Protein AF-A0A660RIR9-F1 (afdb_monomer_lite)

Secondary structure (DSSP, 8-state):
--HHHHHHHHHHHHHHHHHHHHHHHHHHHHHHHHHHHHHHHHHTT---PPP---HHHHHHTSTTSHHHHHHHTS-TT---HHHHHHHHHHHHHHHHHHHHHHHHHHHHHHHHHHHHHHHHHHHHHHHHHHHHHHHHHHHTT-TT------TT-HHHHHHHHHHHHHHHHHHHHHHHHHHHHHHTT-

Structure (mmCIF, N/CA/C/O backbone):
data_AF-A0A660RIR9-F1
#
_entry.id   AF-A0A660RIR9-F1
#
loop_
_atom_site.group_PDB
_atom_site.id
_atom_site.type_symbol
_atom_site.label_atom_id
_atom_site.label_alt_id
_atom_site.label_comp_id
_atom_site.label_asym_id
_atom_site.label_entity_id
_atom_site.label_seq_id
_atom_site.pdbx_PDB_ins_code
_atom_site.Cartn_x
_atom_site.Cartn_y
_atom_site.Cartn_z
_atom_site.occupancy
_atom_site.B_iso_or_equiv
_atom_site.auth_seq_id
_atom_site.auth_comp_id
_atom_site.auth_asym_id
_atom_site.auth_atom_id
_atom_site.pdbx_PDB_model_num
ATOM 1 N N . MET A 1 1 ? -19.812 -4.566 9.670 1.00 58.53 1 MET A N 1
ATOM 2 C CA . MET A 1 1 ? -18.836 -5.490 9.036 1.00 58.53 1 MET A CA 1
ATOM 3 C C . MET A 1 1 ? -17.752 -5.734 10.055 1.00 58.53 1 MET A C 1
ATOM 5 O O . MET A 1 1 ? -17.106 -4.778 10.459 1.00 58.53 1 MET A O 1
ATOM 9 N N . LYS A 1 2 ? -17.587 -6.987 10.481 1.00 66.56 2 LYS A N 1
ATOM 10 C CA . LYS A 1 2 ? -16.632 -7.369 11.525 1.00 66.56 2 LYS A CA 1
ATOM 11 C C . LYS A 1 2 ? -15.200 -6.932 11.155 1.00 66.56 2 LYS A C 1
ATOM 13 O O . LYS A 1 2 ? -14.752 -7.217 10.042 1.00 66.56 2 LYS A O 1
ATOM 18 N N . TYR A 1 3 ? -14.474 -6.292 12.073 1.00 66.56 3 TYR A N 1
ATOM 19 C CA . TYR A 1 3 ? -13.025 -6.068 12.016 1.00 66.56 3 TYR A CA 1
ATOM 20 C C . TYR A 1 3 ? -12.252 -7.311 11.610 1.00 66.56 3 TYR A C 1
ATOM 22 O O . TYR A 1 3 ? -11.323 -7.207 10.820 1.00 66.56 3 TYR A O 1
ATOM 30 N N . SER A 1 4 ? -12.630 -8.487 12.111 1.00 68.81 4 SER A N 1
ATOM 31 C CA . SER A 1 4 ? -11.959 -9.734 11.718 1.00 68.81 4 SER A CA 1
ATOM 32 C C . SER A 1 4 ? -12.052 -9.994 10.208 1.00 68.81 4 SER A C 1
ATOM 34 O O . SER A 1 4 ? -11.086 -10.445 9.597 1.00 68.81 4 SER A O 1
ATOM 36 N N . VAL A 1 5 ? -13.186 -9.660 9.589 1.00 74.50 5 VAL A N 1
ATOM 37 C CA . VAL A 1 5 ? -13.412 -9.777 8.142 1.00 74.50 5 VAL A CA 1
ATOM 38 C C . VAL A 1 5 ? -12.686 -8.658 7.398 1.00 74.50 5 VAL A C 1
ATOM 40 O O . VAL A 1 5 ? -11.991 -8.931 6.424 1.00 74.50 5 VAL A O 1
ATOM 43 N N . PHE A 1 6 ? -12.769 -7.418 7.890 1.00 73.94 6 PHE A N 1
ATOM 44 C CA . PHE A 1 6 ? -12.050 -6.278 7.317 1.00 73.94 6 PHE A CA 1
ATOM 45 C C . PHE A 1 6 ? -10.530 -6.485 7.326 1.00 73.94 6 PHE A C 1
ATOM 47 O O . PHE A 1 6 ? -9.867 -6.266 6.319 1.00 73.94 6 PHE A O 1
ATOM 54 N N . PHE A 1 7 ? -9.968 -6.945 8.440 1.00 76.12 7 PHE A N 1
ATOM 55 C CA . PHE A 1 7 ? -8.540 -7.202 8.600 1.00 76.12 7 PHE A CA 1
ATOM 56 C C . PHE A 1 7 ? -8.066 -8.328 7.678 1.00 76.12 7 PHE A C 1
ATOM 58 O O . PHE A 1 7 ? -7.076 -8.156 6.971 1.00 76.12 7 PHE A O 1
ATOM 65 N N . LYS A 1 8 ? -8.814 -9.439 7.604 1.00 80.56 8 LYS A N 1
ATOM 66 C CA . LYS A 1 8 ? -8.534 -10.533 6.660 1.00 80.56 8 LYS A CA 1
ATOM 67 C C . LYS A 1 8 ? -8.563 -10.059 5.206 1.00 80.56 8 LYS A C 1
ATOM 69 O O . LYS A 1 8 ? -7.656 -10.397 4.456 1.00 80.56 8 LYS A O 1
ATOM 74 N N . LEU A 1 9 ? -9.558 -9.254 4.825 1.00 82.31 9 LEU A N 1
ATOM 75 C CA . LEU A 1 9 ? -9.652 -8.666 3.485 1.00 82.31 9 LEU A CA 1
ATOM 76 C C . LEU A 1 9 ? -8.469 -7.745 3.176 1.00 82.31 9 LEU A C 1
ATOM 78 O O . LEU A 1 9 ? -7.885 -7.863 2.107 1.00 82.31 9 LEU A O 1
ATOM 82 N N . ASN A 1 10 ? -8.075 -6.867 4.102 1.00 79.31 10 ASN A N 1
ATOM 83 C CA . ASN A 1 10 ? -6.939 -5.967 3.886 1.00 79.31 10 ASN A CA 1
ATOM 84 C C . ASN A 1 10 ? -5.605 -6.720 3.799 1.00 79.31 10 ASN A C 1
ATOM 86 O O . ASN A 1 10 ? -4.785 -6.390 2.949 1.00 79.31 10 ASN A O 1
ATOM 90 N N . ILE A 1 11 ? -5.394 -7.750 4.626 1.00 82.88 11 ILE A N 1
ATOM 91 C CA . ILE A 1 11 ? -4.213 -8.617 4.514 1.00 82.88 11 ILE A CA 1
ATOM 92 C C . ILE A 1 11 ? -4.217 -9.358 3.181 1.00 82.88 11 ILE A C 1
ATOM 94 O O . ILE A 1 11 ? -3.193 -9.393 2.508 1.00 82.88 11 ILE A O 1
ATOM 98 N N . LEU A 1 12 ? -5.354 -9.927 2.776 1.00 86.38 12 LEU A N 1
ATOM 99 C CA . LEU A 1 12 ? -5.467 -10.619 1.496 1.00 86.38 12 LEU A CA 1
ATOM 100 C C . LEU A 1 12 ? -5.160 -9.671 0.330 1.00 86.38 12 LEU A C 1
ATOM 102 O O . LEU A 1 12 ? -4.364 -10.014 -0.536 1.00 86.38 12 LEU A O 1
ATOM 106 N N . MET A 1 13 ? -5.726 -8.463 0.344 1.00 84.31 13 MET A N 1
ATOM 107 C CA . MET A 1 13 ? -5.442 -7.425 -0.649 1.00 84.31 13 MET A CA 1
ATOM 108 C C . MET A 1 13 ? -3.963 -7.035 -0.667 1.00 84.31 13 MET A C 1
ATOM 110 O O . MET A 1 13 ? -3.404 -6.837 -1.741 1.00 84.31 13 MET A O 1
ATOM 114 N N . LEU A 1 14 ? -3.310 -6.969 0.496 1.00 84.19 14 LEU A N 1
ATOM 115 C CA . LEU A 1 14 ? -1.881 -6.686 0.597 1.00 84.19 14 LEU A CA 1
ATOM 116 C C . LEU A 1 14 ? -1.025 -7.819 0.018 1.00 84.19 14 LEU A C 1
ATOM 118 O O . LEU A 1 14 ? -0.060 -7.558 -0.694 1.00 84.19 14 LEU A O 1
ATOM 122 N N . LEU A 1 15 ? -1.380 -9.072 0.305 1.00 86.25 15 LEU A N 1
ATOM 123 C CA . LEU A 1 15 ? -0.694 -10.238 -0.249 1.00 86.25 15 LEU A CA 1
ATOM 124 C C . LEU A 1 15 ? -0.832 -10.267 -1.770 1.00 86.25 15 LEU A C 1
ATOM 126 O O . LEU A 1 15 ? 0.174 -10.372 -2.462 1.00 86.25 15 LEU A O 1
ATOM 130 N N . VAL A 1 16 ? -2.052 -10.082 -2.284 1.00 89.88 16 VAL A N 1
ATOM 131 C CA . VAL A 1 16 ? -2.311 -9.975 -3.726 1.00 89.88 16 VAL A CA 1
ATOM 132 C C . VAL A 1 16 ? -1.502 -8.828 -4.330 1.00 89.88 16 VAL A C 1
ATOM 134 O O . VAL A 1 16 ? -0.849 -9.020 -5.351 1.00 89.88 16 VAL A O 1
ATOM 137 N N . TYR A 1 17 ? -1.477 -7.665 -3.677 1.00 88.62 17 TYR A N 1
ATOM 138 C CA . TYR A 1 17 ? -0.681 -6.523 -4.114 1.00 88.62 17 TYR A CA 1
ATOM 139 C C . TYR A 1 17 ? 0.806 -6.873 -4.230 1.00 88.62 17 TYR A C 1
ATOM 141 O O . TYR A 1 17 ? 1.395 -6.682 -5.291 1.00 88.62 17 TYR A O 1
ATOM 149 N N . PHE A 1 18 ? 1.421 -7.422 -3.179 1.00 86.88 18 PHE A N 1
ATOM 150 C CA . PHE A 1 18 ? 2.841 -7.771 -3.221 1.00 86.88 18 PHE A CA 1
ATOM 151 C C . PHE A 1 18 ? 3.141 -8.887 -4.219 1.00 86.88 18 PHE A C 1
ATOM 153 O O . PHE A 1 18 ? 4.157 -8.807 -4.901 1.00 86.88 18 PHE A O 1
ATOM 160 N N . SER A 1 19 ? 2.265 -9.883 -4.372 1.00 89.12 19 SER A N 1
ATOM 161 C CA . SER A 1 19 ? 2.413 -10.901 -5.417 1.00 89.12 19 SER A CA 1
ATOM 162 C C . SER A 1 19 ? 2.417 -10.281 -6.815 1.00 89.12 19 SER A C 1
ATOM 164 O O . SER A 1 19 ? 3.249 -10.646 -7.641 1.00 89.12 19 SER A O 1
ATOM 166 N N . VAL A 1 20 ? 1.538 -9.307 -7.064 1.00 88.56 20 VAL A N 1
ATOM 167 C CA . VAL A 1 20 ? 1.481 -8.565 -8.329 1.00 88.56 20 VAL A CA 1
ATOM 168 C C . VAL A 1 20 ? 2.739 -7.716 -8.533 1.00 88.56 20 VAL A C 1
ATOM 170 O O . VAL A 1 20 ? 3.331 -7.771 -9.608 1.00 88.56 20 VAL A O 1
ATOM 173 N N . VAL A 1 21 ? 3.203 -6.986 -7.511 1.00 87.44 21 VAL A N 1
ATOM 174 C CA . VAL A 1 21 ? 4.452 -6.205 -7.601 1.00 87.44 21 VAL A CA 1
ATOM 175 C C . VAL A 1 21 ? 5.645 -7.115 -7.891 1.00 87.44 21 VAL A C 1
ATOM 177 O O . VAL A 1 21 ? 6.418 -6.813 -8.793 1.00 87.44 21 VAL A O 1
ATOM 180 N N . ILE A 1 22 ? 5.772 -8.248 -7.194 1.00 88.00 22 ILE A N 1
ATOM 181 C CA . ILE A 1 22 ? 6.852 -9.220 -7.422 1.00 88.00 22 ILE A CA 1
ATOM 182 C C . ILE A 1 22 ? 6.795 -9.764 -8.851 1.00 88.00 22 ILE A C 1
ATOM 184 O O . ILE A 1 22 ? 7.822 -9.801 -9.526 1.00 88.00 22 ILE A O 1
ATOM 188 N N . ALA A 1 23 ? 5.609 -10.146 -9.335 1.00 87.69 23 ALA A N 1
ATOM 189 C CA . ALA A 1 23 ? 5.440 -10.624 -10.704 1.00 87.69 23 ALA A CA 1
ATOM 190 C C . ALA A 1 23 ? 5.868 -9.564 -11.734 1.00 87.69 23 ALA A C 1
ATOM 192 O O . ALA A 1 23 ? 6.568 -9.892 -12.691 1.00 87.69 23 ALA A O 1
ATOM 193 N N . PHE A 1 24 ? 5.524 -8.290 -11.513 1.00 84.75 24 PHE A N 1
ATOM 194 C CA . PHE A 1 24 ? 5.968 -7.192 -12.375 1.00 84.75 24 PHE A CA 1
ATOM 195 C C . PHE A 1 24 ? 7.475 -6.960 -12.323 1.00 84.75 24 PHE A C 1
ATOM 197 O O . PHE A 1 24 ? 8.101 -6.791 -13.367 1.00 84.75 24 PHE A O 1
ATOM 204 N N . THR A 1 25 ? 8.074 -6.983 -11.134 1.00 85.19 25 THR A N 1
ATOM 205 C CA . THR A 1 25 ? 9.524 -6.845 -10.968 1.00 85.19 25 THR A CA 1
ATOM 206 C C . THR A 1 25 ? 10.269 -7.966 -11.697 1.00 85.19 25 THR A C 1
ATOM 208 O O . THR A 1 25 ? 11.214 -7.688 -12.430 1.00 85.19 25 THR A O 1
ATOM 211 N N . LEU A 1 26 ? 9.808 -9.216 -11.579 1.00 86.00 26 LEU A N 1
ATOM 212 C CA . LEU A 1 26 ? 10.395 -10.353 -12.295 1.00 86.00 26 LEU A CA 1
ATOM 213 C C . LEU A 1 26 ? 10.245 -10.228 -13.816 1.00 86.00 26 LEU A C 1
ATOM 215 O O . LEU A 1 26 ? 11.202 -10.493 -14.541 1.00 86.00 26 LEU A O 1
ATOM 219 N N . ALA A 1 27 ? 9.079 -9.789 -14.301 1.00 84.38 27 ALA A N 1
ATOM 220 C CA . ALA A 1 27 ? 8.851 -9.563 -15.727 1.00 84.38 27 ALA A CA 1
ATOM 221 C C . ALA A 1 27 ? 9.800 -8.491 -16.291 1.00 84.38 27 ALA A C 1
ATOM 223 O O . ALA A 1 27 ? 10.466 -8.721 -17.296 1.00 84.38 27 ALA A O 1
ATOM 224 N N . PHE A 1 28 ? 9.949 -7.359 -15.600 1.00 84.00 28 PHE A N 1
ATOM 225 C CA . PHE A 1 28 ? 10.897 -6.320 -16.004 1.00 84.00 28 PHE A CA 1
ATOM 226 C C . PHE A 1 28 ? 12.353 -6.762 -15.930 1.00 84.00 28 PHE A C 1
ATOM 228 O O . PHE A 1 28 ? 13.158 -6.360 -16.768 1.00 84.00 28 PHE A O 1
ATOM 235 N N . GLN A 1 29 ? 12.712 -7.579 -14.942 1.00 84.31 29 GLN A N 1
ATOM 236 C CA . GLN A 1 29 ? 14.058 -8.123 -14.857 1.00 84.31 29 GLN A CA 1
ATOM 237 C C . GLN A 1 29 ? 14.356 -9.051 -16.041 1.00 84.31 29 GLN A C 1
ATOM 239 O O . GLN A 1 29 ? 15.450 -8.979 -16.596 1.00 84.31 29 GLN A O 1
ATOM 244 N N . ALA A 1 30 ? 13.389 -9.871 -16.463 1.00 85.94 30 ALA A N 1
ATOM 245 C CA . ALA A 1 30 ? 13.514 -10.685 -17.669 1.00 85.94 30 ALA A CA 1
ATOM 246 C C . ALA A 1 30 ? 13.680 -9.812 -18.926 1.00 85.94 30 ALA A C 1
ATOM 248 O O . ALA A 1 30 ? 14.615 -10.032 -19.697 1.00 85.94 30 ALA A O 1
ATOM 249 N N . ASP A 1 31 ? 12.855 -8.772 -19.082 1.00 84.38 31 ASP A N 1
ATOM 250 C CA . ASP A 1 31 ? 12.955 -7.814 -20.192 1.00 84.38 31 ASP A CA 1
ATOM 251 C C . ASP A 1 31 ? 14.328 -7.115 -20.229 1.00 84.38 31 ASP A C 1
ATOM 253 O O . ASP A 1 31 ? 14.947 -6.990 -21.286 1.00 84.38 31 ASP A O 1
ATOM 257 N N . LEU A 1 32 ? 14.856 -6.705 -19.072 1.00 84.38 32 LEU A N 1
ATOM 258 C CA . LEU A 1 32 ? 16.182 -6.091 -18.960 1.00 84.38 32 LEU A CA 1
ATOM 259 C C . LEU A 1 32 ? 17.322 -7.045 -19.323 1.00 84.38 32 LEU A C 1
ATOM 261 O O . LEU A 1 32 ? 18.300 -6.610 -19.932 1.00 84.38 32 LEU A O 1
ATOM 265 N N . ILE A 1 33 ? 17.219 -8.324 -18.950 1.00 87.50 33 ILE A N 1
ATOM 266 C CA . ILE A 1 33 ? 18.211 -9.344 -19.318 1.00 87.50 33 ILE A CA 1
ATOM 267 C C . ILE A 1 33 ? 18.234 -9.508 -20.838 1.00 87.50 33 ILE A C 1
ATOM 269 O O . ILE A 1 33 ? 19.304 -9.418 -21.439 1.00 87.50 33 ILE A O 1
ATOM 273 N N . ILE A 1 34 ? 17.058 -9.655 -21.454 1.00 85.62 34 ILE A N 1
ATOM 274 C CA . ILE A 1 34 ? 16.917 -9.764 -22.909 1.00 85.62 34 ILE A CA 1
ATOM 275 C C . ILE A 1 34 ? 17.492 -8.518 -23.594 1.00 85.62 34 ILE A C 1
ATOM 277 O O . ILE A 1 34 ? 18.269 -8.627 -24.541 1.00 85.62 34 ILE A O 1
ATOM 281 N N . LEU A 1 35 ? 17.163 -7.322 -23.099 1.00 83.69 35 LEU A N 1
ATOM 282 C CA . LEU A 1 35 ? 17.668 -6.073 -23.663 1.00 83.69 35 LEU A CA 1
ATOM 283 C C .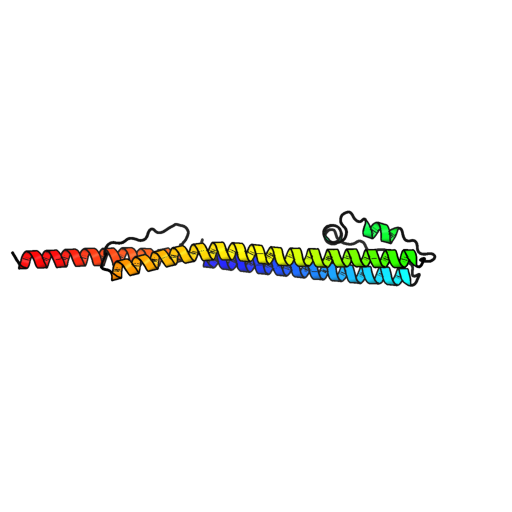 LEU A 1 35 ? 19.194 -5.957 -23.550 1.00 83.69 35 LEU A C 1
ATOM 285 O O . LEU A 1 35 ? 19.858 -5.538 -24.495 1.00 83.69 35 LEU A O 1
ATOM 289 N N . SER A 1 36 ? 19.755 -6.336 -22.402 1.00 85.94 36 SER A N 1
ATOM 290 C CA . SER A 1 36 ? 21.203 -6.368 -22.184 1.00 85.94 36 SER A CA 1
ATOM 291 C C . SER A 1 36 ? 21.893 -7.315 -23.169 1.00 85.94 36 SER A C 1
ATOM 293 O O . SER A 1 36 ? 22.929 -6.977 -23.740 1.00 85.94 36 SER A O 1
ATOM 295 N N . GLU A 1 37 ? 21.296 -8.478 -23.431 1.00 86.25 37 GLU A N 1
ATOM 296 C CA . GLU A 1 37 ? 21.810 -9.445 -24.399 1.00 86.25 37 GLU A CA 1
ATOM 297 C C . GLU A 1 37 ? 21.762 -8.915 -25.839 1.00 86.25 37 GLU A C 1
ATOM 299 O O . GLU A 1 37 ? 22.749 -9.035 -26.565 1.00 86.25 37 GLU A O 1
ATOM 304 N N . VAL A 1 38 ? 20.681 -8.230 -26.226 1.00 83.94 38 VAL A N 1
ATOM 305 C CA . VAL A 1 38 ? 20.578 -7.540 -27.525 1.00 83.94 38 VAL A CA 1
ATOM 306 C C . VAL A 1 38 ? 21.675 -6.486 -27.672 1.00 83.94 38 VAL A C 1
ATOM 308 O O . VAL A 1 38 ? 22.377 -6.467 -28.682 1.00 83.94 38 VAL A O 1
ATOM 311 N N . VAL A 1 39 ? 21.888 -5.648 -26.653 1.00 82.25 39 VAL A N 1
ATOM 312 C CA . VAL A 1 39 ? 22.947 -4.625 -26.665 1.00 82.25 39 VAL A CA 1
ATOM 313 C C . VAL A 1 39 ? 24.337 -5.262 -26.771 1.00 82.25 39 VAL A C 1
ATOM 315 O O . VAL A 1 39 ? 25.176 -4.779 -27.532 1.00 82.25 39 VAL A O 1
ATOM 318 N N . ASN A 1 40 ? 24.583 -6.365 -26.062 1.00 83.38 40 ASN A N 1
ATOM 319 C CA . ASN A 1 40 ? 25.850 -7.096 -26.134 1.00 83.38 40 ASN A CA 1
ATOM 320 C C . ASN A 1 40 ? 26.088 -7.719 -27.518 1.00 83.38 40 ASN A C 1
ATOM 322 O O . ASN A 1 40 ? 27.213 -7.695 -28.018 1.00 83.38 40 ASN A O 1
ATOM 326 N N . ASN A 1 41 ? 25.050 -8.265 -28.151 1.00 83.06 41 ASN A N 1
ATOM 327 C CA . ASN A 1 41 ? 25.149 -8.831 -29.495 1.00 83.06 41 ASN A CA 1
ATOM 328 C C . ASN A 1 41 ? 25.398 -7.745 -30.547 1.00 83.06 41 ASN A C 1
ATOM 330 O O . ASN A 1 41 ? 26.279 -7.915 -31.393 1.00 83.06 41 ASN A O 1
ATOM 334 N N . LEU A 1 42 ? 24.730 -6.593 -30.428 1.00 78.12 42 LEU A N 1
ATOM 335 C CA . LEU A 1 42 ? 25.007 -5.422 -31.261 1.00 78.12 42 LEU A CA 1
ATOM 336 C C . LEU A 1 42 ? 26.468 -4.975 -31.113 1.00 78.12 42 LEU A C 1
ATOM 338 O O . LEU A 1 42 ? 27.158 -4.844 -32.118 1.00 78.12 42 LEU A O 1
ATOM 342 N N . GLN A 1 43 ? 26.992 -4.857 -29.886 1.00 77.00 43 GLN A N 1
ATOM 343 C CA . GLN A 1 43 ? 28.408 -4.525 -29.638 1.00 77.00 43 GLN A CA 1
ATOM 344 C C . GLN A 1 43 ? 29.396 -5.511 -30.280 1.00 77.00 43 GLN A C 1
ATOM 346 O O . GLN A 1 43 ? 30.505 -5.121 -30.643 1.00 77.00 43 GLN A O 1
ATOM 351 N N . ARG A 1 44 ? 29.007 -6.781 -30.439 1.00 79.81 44 ARG A N 1
ATOM 352 C CA . ARG A 1 44 ? 29.805 -7.819 -31.111 1.00 79.81 44 ARG A CA 1
ATOM 353 C C . ARG A 1 44 ? 29.666 -7.803 -32.640 1.00 79.81 44 ARG A C 1
ATOM 355 O O . ARG A 1 44 ? 30.267 -8.646 -33.299 1.00 79.81 44 ARG A O 1
ATOM 362 N N . GLY A 1 45 ? 28.891 -6.874 -33.204 1.00 73.00 45 GLY A N 1
ATOM 363 C CA . GLY A 1 45 ? 28.607 -6.800 -34.640 1.00 73.00 45 GLY A CA 1
ATOM 364 C C . GLY A 1 45 ? 27.614 -7.860 -35.123 1.00 73.00 45 GLY A C 1
ATOM 365 O O . GLY A 1 45 ? 27.546 -8.143 -36.317 1.00 73.00 45 GLY A O 1
ATOM 366 N N . VAL A 1 46 ? 26.857 -8.476 -34.210 1.00 77.88 46 VAL A N 1
ATOM 367 C CA . VAL A 1 46 ? 25.832 -9.464 -34.550 1.00 77.88 46 VAL A CA 1
ATOM 368 C C . VAL A 1 46 ? 24.520 -8.739 -34.822 1.00 77.88 46 VAL A C 1
ATOM 370 O O . VAL A 1 46 ? 24.007 -7.996 -33.980 1.00 77.88 46 VAL A O 1
ATOM 373 N N . LYS A 1 47 ? 23.945 -8.986 -36.003 1.00 72.56 47 LYS A N 1
ATOM 374 C CA . LYS A 1 47 ? 22.615 -8.480 -36.346 1.00 72.56 47 LYS A CA 1
ATOM 375 C C . LYS A 1 47 ? 21.586 -9.116 -35.425 1.00 72.56 47 LYS A C 1
ATOM 377 O O . LYS A 1 47 ? 21.379 -10.325 -35.466 1.00 72.56 47 LYS A O 1
ATOM 382 N N . THR A 1 48 ? 20.960 -8.284 -34.605 1.00 74.69 48 THR A N 1
ATOM 383 C CA . THR A 1 48 ? 19.996 -8.712 -33.595 1.00 74.69 48 THR A CA 1
ATOM 384 C C . THR A 1 48 ? 18.754 -7.850 -33.732 1.00 74.69 48 THR A C 1
ATOM 386 O O . THR A 1 48 ? 18.865 -6.631 -33.848 1.00 74.69 48 THR A O 1
ATOM 389 N N . GLU A 1 49 ? 17.579 -8.471 -33.761 1.00 76.94 49 GLU A N 1
ATOM 390 C CA . GLU A 1 49 ? 16.314 -7.737 -33.754 1.00 76.94 49 GLU A CA 1
ATOM 391 C C . GLU A 1 49 ? 15.998 -7.267 -32.333 1.00 76.94 49 GLU A C 1
ATOM 393 O O . GLU A 1 49 ? 16.177 -8.015 -31.369 1.00 76.94 49 GLU A O 1
ATOM 398 N N . VAL A 1 50 ? 15.529 -6.024 -32.200 1.00 77.38 50 VAL A N 1
ATOM 399 C CA . VAL A 1 50 ? 15.069 -5.493 -30.915 1.00 77.38 50 VAL A CA 1
ATOM 400 C C . VAL A 1 50 ? 13.711 -6.132 -30.593 1.00 77.38 50 VAL A C 1
ATOM 402 O O . VAL A 1 50 ? 12.781 -6.043 -31.400 1.00 77.38 50 VAL A O 1
ATOM 405 N N . PRO A 1 51 ? 13.566 -6.810 -29.442 1.00 74.88 51 PRO A N 1
ATOM 406 C CA . PRO A 1 51 ? 12.326 -7.476 -29.095 1.00 74.88 51 PRO A CA 1
ATOM 407 C C . PRO A 1 51 ? 11.234 -6.464 -28.753 1.00 74.88 51 PRO A C 1
ATOM 409 O O . PRO A 1 51 ? 11.480 -5.384 -28.215 1.00 74.88 51 PRO A O 1
ATOM 412 N N . LYS A 1 52 ? 9.987 -6.845 -29.039 1.00 77.56 52 LYS A N 1
ATOM 413 C CA . LYS A 1 52 ? 8.815 -6.046 -28.676 1.00 77.56 52 LYS A CA 1
ATOM 414 C C . LYS A 1 52 ? 8.545 -6.182 -27.183 1.00 77.56 52 LYS A C 1
ATOM 416 O O . LYS A 1 52 ? 7.975 -7.178 -26.743 1.00 77.56 52 LYS A O 1
ATOM 421 N N . PHE A 1 53 ? 8.926 -5.166 -26.420 1.00 80.44 53 PHE A N 1
ATOM 422 C CA . PHE A 1 53 ? 8.648 -5.109 -24.988 1.00 80.44 53 PHE A CA 1
ATOM 423 C C . PHE A 1 53 ? 7.181 -4.785 -24.690 1.00 80.44 53 PHE A C 1
ATOM 425 O O . PHE A 1 53 ? 6.493 -4.097 -25.453 1.00 80.44 53 PHE A O 1
ATOM 432 N N . GLY A 1 54 ? 6.698 -5.291 -23.554 1.00 74.88 54 GLY A N 1
ATOM 433 C CA . GLY A 1 54 ? 5.318 -5.107 -23.117 1.00 74.88 54 GLY A CA 1
ATOM 434 C C . GLY A 1 54 ? 4.968 -3.655 -22.764 1.00 74.88 54 GLY A C 1
ATOM 435 O O . GLY A 1 54 ? 5.826 -2.818 -22.488 1.00 74.88 54 GLY A O 1
ATOM 436 N N . LEU A 1 55 ? 3.664 -3.364 -22.701 1.00 77.00 55 LEU A N 1
ATOM 437 C CA . LEU A 1 55 ? 3.105 -2.046 -22.347 1.00 77.00 55 LEU A CA 1
ATOM 438 C C . LEU A 1 55 ? 3.694 -1.452 -21.060 1.00 77.00 55 LEU A C 1
ATOM 440 O O . LEU A 1 55 ? 3.962 -0.257 -20.987 1.00 77.00 55 LEU A O 1
ATOM 444 N N . LEU A 1 56 ? 3.921 -2.294 -20.055 1.00 73.88 56 LEU A N 1
ATOM 445 C CA . LEU A 1 56 ? 4.443 -1.867 -18.762 1.00 73.88 56 LEU A CA 1
ATOM 446 C C . LEU A 1 56 ? 5.904 -1.424 -18.855 1.00 73.88 56 LEU A C 1
ATOM 448 O O . LEU A 1 56 ? 6.281 -0.436 -18.233 1.00 73.88 56 LEU A O 1
ATOM 452 N N . PHE A 1 57 ? 6.715 -2.092 -19.675 1.00 79.69 57 PHE A N 1
ATOM 453 C CA . PHE A 1 57 ? 8.102 -1.688 -19.887 1.00 79.69 57 PHE A CA 1
ATOM 454 C C . PHE A 1 57 ? 8.142 -0.286 -20.508 1.00 79.69 57 PHE A C 1
ATOM 456 O O . PHE A 1 57 ? 8.851 0.601 -20.035 1.00 79.69 57 PHE A O 1
ATOM 463 N N . ASN A 1 58 ? 7.271 -0.044 -21.488 1.00 81.12 58 ASN A N 1
ATOM 464 C CA . ASN A 1 58 ? 7.135 1.259 -22.135 1.00 81.12 58 ASN A CA 1
ATOM 465 C C . ASN A 1 58 ? 6.562 2.344 -21.212 1.00 81.12 58 ASN A C 1
ATOM 467 O O . ASN A 1 58 ? 6.801 3.521 -21.437 1.00 81.12 58 ASN A O 1
ATOM 471 N N . TRP A 1 59 ? 5.788 2.005 -20.184 1.00 80.25 59 TRP A N 1
ATOM 472 C CA . TRP A 1 59 ? 5.282 3.009 -19.240 1.00 80.25 59 TRP A CA 1
ATOM 473 C C . TRP A 1 59 ? 6.274 3.346 -18.132 1.00 80.25 59 TRP A C 1
ATOM 475 O O . TRP A 1 59 ? 6.388 4.510 -17.756 1.00 80.25 59 TRP A O 1
ATOM 485 N N . PHE A 1 60 ? 6.996 2.350 -17.620 1.00 80.94 60 PHE A N 1
ATOM 486 C CA . PHE A 1 60 ? 7.834 2.512 -16.430 1.00 80.94 60 PHE A CA 1
ATOM 487 C C . PHE A 1 60 ? 9.327 2.665 -16.735 1.00 80.94 60 PHE A C 1
ATOM 489 O O . PHE A 1 60 ? 10.047 3.300 -15.965 1.00 80.94 60 PHE A O 1
ATOM 496 N N . CYS A 1 61 ? 9.806 2.104 -17.845 1.00 80.75 61 CYS A N 1
ATOM 497 C CA . CYS A 1 61 ? 11.230 2.071 -18.180 1.00 80.75 61 CYS A CA 1
ATOM 498 C C . CYS A 1 61 ? 11.574 2.991 -19.361 1.00 80.75 61 CYS A C 1
ATOM 500 O O . CYS A 1 61 ? 12.574 3.709 -19.288 1.00 80.75 61 CYS A O 1
ATOM 502 N N . ASP A 1 62 ? 10.722 3.039 -20.391 1.00 82.94 62 ASP A N 1
ATOM 503 C CA . ASP A 1 62 ? 10.900 3.904 -21.570 1.00 82.94 62 ASP A CA 1
ATOM 504 C C . ASP A 1 62 ? 9.605 4.635 -21.989 1.00 82.94 62 ASP A C 1
ATOM 506 O O . ASP A 1 62 ? 8.987 4.279 -22.999 1.00 82.94 62 ASP A O 1
ATOM 510 N N . PRO A 1 63 ? 9.181 5.674 -21.237 1.00 78.94 63 PRO A N 1
ATOM 511 C CA . PRO A 1 63 ? 7.983 6.454 -21.540 1.00 78.94 63 PRO A CA 1
ATOM 512 C C . PRO A 1 63 ? 7.984 6.997 -22.973 1.00 78.94 63 PRO A C 1
ATOM 514 O O . PRO A 1 63 ? 8.742 7.904 -23.326 1.00 78.94 63 PRO A O 1
ATOM 517 N N . GLY A 1 64 ? 7.090 6.457 -23.804 1.00 77.50 64 GLY A N 1
ATOM 518 C CA . GLY A 1 64 ? 6.955 6.843 -25.210 1.00 77.50 64 GLY A CA 1
ATOM 519 C C . GLY A 1 64 ? 7.885 6.100 -26.174 1.00 77.50 64 GLY A C 1
ATOM 520 O O . GLY A 1 64 ? 7.912 6.454 -27.354 1.00 77.50 64 GLY A O 1
ATOM 521 N N . GLY A 1 65 ? 8.612 5.075 -25.721 1.00 81.38 65 GLY A N 1
ATOM 522 C CA . GLY A 1 65 ? 9.414 4.207 -26.586 1.00 81.38 65 GLY A CA 1
ATOM 523 C C . GLY A 1 65 ? 10.563 4.944 -27.275 1.00 81.38 65 GLY A C 1
ATOM 524 O O . GLY A 1 65 ? 10.836 4.675 -28.444 1.00 81.38 65 GLY A O 1
ATOM 525 N N . LYS A 1 66 ? 11.135 5.971 -26.632 1.00 83.88 66 LYS A N 1
ATOM 526 C CA . LYS A 1 66 ? 12.197 6.791 -27.236 1.00 83.88 66 LYS A CA 1
ATOM 527 C C . LYS A 1 66 ? 13.525 6.050 -27.205 1.00 83.88 66 LYS A C 1
ATOM 529 O O . LYS A 1 66 ? 14.236 6.042 -28.199 1.00 83.88 66 LYS A O 1
ATOM 534 N N . MET A 1 67 ? 13.837 5.412 -26.080 1.00 81.75 67 MET A N 1
ATOM 535 C CA . MET A 1 67 ? 15.089 4.687 -25.895 1.00 81.75 67 MET A CA 1
ATOM 536 C C . MET A 1 67 ? 15.148 3.427 -26.760 1.00 81.75 67 MET A C 1
ATOM 538 O O . MET A 1 67 ? 16.196 3.144 -27.328 1.00 81.75 67 MET A O 1
ATOM 542 N N . LEU A 1 68 ? 14.033 2.707 -26.912 1.00 81.00 68 LEU A N 1
ATOM 543 C CA . LEU A 1 68 ? 13.944 1.557 -27.815 1.00 81.00 68 LEU A CA 1
ATOM 544 C C . LEU A 1 68 ? 14.113 1.961 -29.281 1.00 81.00 68 LEU A C 1
ATOM 546 O O . LEU A 1 68 ? 14.873 1.316 -29.995 1.00 81.00 68 LEU A O 1
ATOM 550 N N . ARG A 1 69 ? 13.498 3.071 -29.707 1.00 82.19 69 ARG A N 1
ATOM 551 C CA . ARG A 1 69 ? 13.707 3.623 -31.055 1.00 82.19 69 ARG A CA 1
ATOM 552 C C . ARG A 1 69 ? 15.156 4.034 -31.293 1.00 82.19 69 ARG A C 1
ATOM 554 O O . ARG A 1 69 ? 15.716 3.708 -32.329 1.00 82.19 69 ARG A O 1
ATOM 561 N N . GLU A 1 70 ? 15.788 4.677 -30.311 1.00 79.94 70 GLU A N 1
ATOM 562 C CA . GLU A 1 70 ? 17.213 5.015 -30.393 1.00 79.94 70 GLU A CA 1
ATOM 563 C C . GLU A 1 70 ? 18.115 3.775 -30.492 1.00 79.94 70 GLU A C 1
ATOM 565 O O . GLU A 1 70 ? 19.201 3.881 -31.050 1.00 79.94 70 GLU A O 1
ATOM 570 N N . ILE A 1 71 ? 17.702 2.619 -29.958 1.00 79.31 71 ILE A N 1
ATOM 571 C CA . ILE A 1 71 ? 18.426 1.348 -30.115 1.00 79.31 71 ILE A CA 1
ATOM 572 C C . ILE A 1 71 ? 18.171 0.744 -31.505 1.00 79.31 71 ILE A C 1
ATOM 574 O O . ILE A 1 71 ? 19.111 0.260 -32.126 1.00 79.31 71 ILE A O 1
ATOM 578 N N . GLU A 1 72 ? 16.935 0.795 -32.008 1.00 78.56 72 GLU A N 1
ATOM 579 C CA . GLU A 1 72 ? 16.565 0.309 -33.350 1.00 78.56 72 GLU A CA 1
ATOM 580 C C . GLU A 1 72 ? 17.231 1.106 -34.485 1.00 78.56 72 GLU A C 1
ATOM 582 O O . GLU A 1 72 ? 17.578 0.537 -35.519 1.00 78.56 72 GLU A O 1
ATOM 587 N N . GLU A 1 73 ? 17.432 2.414 -34.297 1.00 78.69 73 GLU A N 1
ATOM 588 C CA . GLU A 1 73 ? 18.087 3.301 -35.270 1.00 78.69 73 GLU A CA 1
ATOM 589 C C . GLU A 1 73 ? 19.594 3.031 -35.416 1.00 78.69 73 GLU A C 1
ATOM 591 O O . GLU A 1 73 ? 20.201 3.404 -36.424 1.00 78.69 73 GLU A O 1
ATOM 596 N N . ILE A 1 74 ? 20.214 2.371 -34.435 1.00 72.12 74 ILE A N 1
ATOM 597 C CA . ILE A 1 74 ? 21.643 2.058 -34.462 1.00 72.12 74 ILE A CA 1
ATOM 598 C C . ILE A 1 74 ? 21.862 0.824 -35.352 1.00 72.12 74 ILE A C 1
ATOM 600 O O . ILE A 1 74 ? 21.699 -0.324 -34.940 1.00 72.12 74 ILE A O 1
ATOM 604 N N . SER A 1 75 ? 22.201 1.084 -36.619 1.00 57.88 75 SER A N 1
ATOM 605 C CA . SER A 1 75 ? 22.369 0.066 -37.664 1.00 57.88 75 SER A CA 1
ATOM 606 C C . SER A 1 75 ? 23.736 -0.651 -37.634 1.00 57.88 75 SER A C 1
ATOM 608 O O . SER A 1 75 ? 24.739 -0.128 -37.158 1.00 57.88 75 SER A O 1
ATOM 610 N N . VAL A 1 76 ? 23.756 -1.887 -38.146 1.00 62.03 76 VAL A N 1
ATOM 611 C CA . VAL A 1 76 ? 24.648 -2.997 -37.740 1.00 62.03 76 VAL A CA 1
ATOM 612 C C . VAL A 1 76 ? 26.012 -3.072 -38.454 1.00 62.03 76 VAL A C 1
ATOM 614 O O . VAL A 1 76 ? 26.796 -3.971 -38.171 1.00 62.03 76 VAL A O 1
ATOM 617 N N . GLU A 1 77 ? 26.373 -2.167 -39.363 1.00 55.72 77 GLU A N 1
ATOM 618 C CA . GLU A 1 77 ? 27.601 -2.385 -40.157 1.00 55.72 77 GLU A CA 1
ATOM 619 C C . GLU A 1 77 ? 28.908 -2.256 -39.356 1.00 55.72 77 GLU A C 1
ATOM 621 O O . GLU A 1 77 ? 29.832 -3.048 -39.563 1.00 55.72 77 GLU A O 1
ATOM 626 N N . LYS A 1 78 ? 28.992 -1.305 -38.416 1.00 59.81 78 LYS A N 1
ATOM 627 C CA . LYS A 1 78 ? 30.065 -1.215 -37.412 1.00 59.81 78 LYS A CA 1
ATOM 628 C C . LYS A 1 78 ? 29.743 -0.111 -36.413 1.00 59.81 78 LYS A C 1
ATOM 630 O O . LYS A 1 78 ? 29.733 1.058 -36.778 1.00 59.81 78 LYS A O 1
ATOM 635 N N . LEU A 1 79 ? 29.546 -0.481 -35.152 1.00 69.56 79 LEU A N 1
ATOM 636 C CA . LEU A 1 79 ? 29.377 0.498 -34.084 1.00 69.56 79 LEU A CA 1
ATOM 637 C C . LEU A 1 79 ? 30.676 1.268 -33.850 1.00 69.56 79 LEU A C 1
ATOM 639 O O . LEU A 1 79 ? 31.728 0.683 -33.575 1.00 69.56 79 LEU A O 1
ATOM 643 N N . THR A 1 80 ? 30.588 2.588 -33.914 1.00 77.50 80 THR A N 1
ATOM 644 C CA . THR A 1 80 ? 31.645 3.478 -33.438 1.00 77.50 80 THR A CA 1
ATOM 645 C C . THR A 1 80 ? 31.740 3.420 -31.905 1.00 77.50 80 THR A C 1
ATOM 647 O O . THR A 1 80 ? 30.749 3.129 -31.225 1.00 77.50 80 THR A O 1
ATOM 650 N N . PRO A 1 81 ? 32.909 3.725 -31.311 1.00 77.38 81 PRO A N 1
ATOM 651 C CA . PRO A 1 81 ? 33.051 3.811 -29.855 1.00 77.38 81 PRO A CA 1
ATOM 652 C C . PRO A 1 81 ? 32.018 4.740 -29.190 1.00 77.38 81 PRO A C 1
ATOM 654 O O . PRO A 1 81 ? 31.547 4.453 -28.087 1.00 77.38 81 PRO A O 1
ATOM 657 N N . ASP A 1 82 ? 31.616 5.813 -29.877 1.00 82.31 82 ASP A N 1
ATOM 658 C CA . ASP A 1 82 ? 30.614 6.767 -29.395 1.00 82.31 82 ASP A CA 1
ATOM 659 C C . ASP A 1 82 ? 29.199 6.171 -29.354 1.00 82.31 82 ASP A C 1
ATOM 661 O O . ASP A 1 82 ? 28.445 6.418 -28.409 1.00 82.31 82 ASP A O 1
ATOM 665 N N . GLU A 1 83 ? 28.835 5.332 -30.327 1.00 80.81 83 GLU A N 1
ATOM 666 C CA . GLU A 1 83 ? 27.544 4.637 -30.342 1.00 80.81 83 GLU A CA 1
ATOM 667 C C . GLU A 1 83 ? 27.483 3.527 -29.288 1.00 80.81 83 GLU A C 1
ATOM 669 O O . GLU A 1 83 ? 26.453 3.358 -28.633 1.00 80.81 83 GLU A O 1
ATOM 674 N N . ILE A 1 84 ? 28.598 2.829 -29.039 1.00 79.44 84 ILE A N 1
ATOM 675 C CA . ILE A 1 84 ? 28.711 1.871 -27.925 1.00 79.44 84 ILE A CA 1
ATOM 676 C C . ILE A 1 84 ? 28.487 2.592 -26.592 1.00 79.44 84 ILE A C 1
ATOM 678 O O . ILE A 1 84 ? 27.709 2.130 -25.750 1.00 79.44 84 ILE A O 1
ATOM 682 N N . LEU A 1 85 ? 29.118 3.754 -26.408 1.00 82.94 85 LEU A N 1
ATOM 683 C CA . LEU A 1 85 ? 28.927 4.578 -25.218 1.00 82.94 85 LEU A CA 1
ATOM 684 C C . LEU A 1 85 ? 27.475 5.071 -25.096 1.00 82.94 85 LEU A C 1
ATOM 686 O O . LEU A 1 85 ? 26.929 5.121 -23.989 1.00 82.94 85 LEU A O 1
ATOM 690 N N . LYS A 1 86 ? 26.829 5.423 -26.214 1.00 85.00 86 LYS A N 1
ATOM 691 C CA . LYS A 1 86 ? 25.412 5.816 -26.247 1.00 85.00 86 LYS A CA 1
ATOM 692 C C . LYS A 1 86 ? 24.505 4.658 -25.818 1.00 85.00 86 LYS A C 1
ATOM 694 O O . LYS A 1 86 ? 23.674 4.858 -24.932 1.00 85.00 86 LYS A O 1
ATOM 699 N N . LEU A 1 87 ? 24.713 3.452 -26.350 1.00 83.50 87 LEU A N 1
ATOM 700 C CA . LEU A 1 87 ? 23.973 2.241 -25.972 1.00 83.50 87 LEU A CA 1
ATOM 701 C C . LEU A 1 87 ? 24.111 1.921 -24.480 1.00 83.50 87 LEU A C 1
ATOM 703 O O . LEU A 1 87 ? 23.111 1.687 -23.802 1.00 83.50 87 LEU A O 1
ATOM 707 N N . GLN A 1 88 ? 25.329 1.981 -23.935 1.00 83.69 88 GLN A N 1
ATOM 708 C CA . GLN A 1 88 ? 25.558 1.759 -22.504 1.00 83.69 88 GLN A CA 1
ATOM 709 C C . GLN A 1 88 ? 24.847 2.806 -21.635 1.00 83.69 88 GLN A C 1
ATOM 711 O O . GLN A 1 88 ? 24.255 2.467 -20.608 1.00 83.69 88 GLN A O 1
ATOM 716 N N . LYS A 1 89 ? 24.847 4.080 -22.053 1.00 87.31 89 LYS A N 1
ATOM 717 C CA . LYS A 1 89 ? 24.101 5.144 -21.361 1.00 87.31 89 LYS A CA 1
ATOM 718 C C . LYS A 1 89 ? 22.594 4.903 -21.403 1.00 87.31 89 LYS A C 1
ATOM 720 O O . LYS A 1 89 ? 21.927 5.143 -20.397 1.00 87.31 89 LYS A O 1
ATOM 725 N N . ILE A 1 90 ? 22.058 4.442 -22.534 1.00 86.00 90 ILE A N 1
ATOM 726 C CA . ILE A 1 90 ? 20.638 4.099 -22.672 1.00 86.00 90 ILE A CA 1
ATOM 727 C C . ILE A 1 90 ? 20.283 2.941 -21.734 1.00 86.00 90 ILE A C 1
ATOM 729 O O . ILE A 1 90 ? 19.379 3.087 -20.914 1.00 86.00 90 ILE A O 1
ATOM 733 N N . LEU A 1 91 ? 21.047 1.845 -21.762 1.00 85.38 91 LEU A N 1
ATOM 734 C CA . LEU A 1 91 ? 20.835 0.696 -20.879 1.00 85.38 91 LEU A CA 1
ATOM 735 C C . LEU A 1 91 ? 20.896 1.104 -19.396 1.00 85.38 91 LEU A C 1
ATOM 737 O O . LEU A 1 91 ? 20.049 0.706 -18.597 1.00 85.38 91 LEU A O 1
ATOM 741 N N . GLY A 1 92 ? 21.846 1.973 -19.037 1.00 85.94 92 GLY A N 1
ATOM 742 C CA . GLY A 1 92 ? 21.952 2.542 -17.695 1.00 85.94 92 GLY A CA 1
ATOM 743 C C . GLY A 1 92 ? 20.728 3.369 -17.283 1.00 85.94 92 GLY A C 1
ATOM 744 O O . GLY A 1 92 ? 20.269 3.255 -16.145 1.00 85.94 92 GLY A O 1
ATOM 745 N N . LYS A 1 93 ? 20.158 4.171 -18.195 1.00 88.81 93 LYS A N 1
ATOM 746 C CA . LYS A 1 93 ? 18.918 4.927 -17.940 1.00 88.81 93 LYS A CA 1
ATOM 747 C C .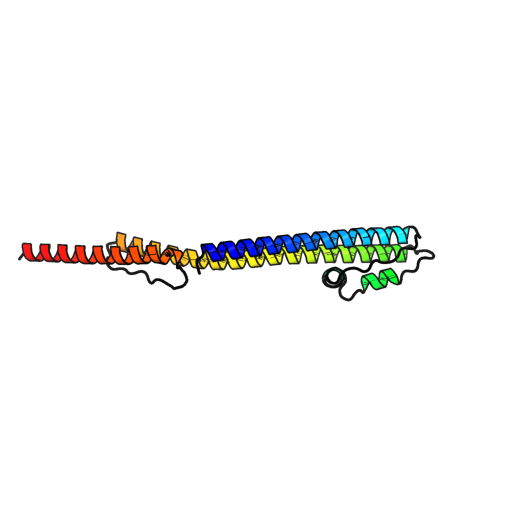 LYS A 1 93 ? 17.717 4.004 -17.745 1.00 88.81 93 LYS A C 1
ATOM 749 O O . LYS A 1 93 ? 16.975 4.202 -16.787 1.00 88.81 93 LYS A O 1
ATOM 754 N N . ILE A 1 94 ? 17.554 2.995 -18.600 1.00 87.44 94 ILE A N 1
ATOM 755 C CA . ILE A 1 94 ? 16.454 2.022 -18.506 1.00 87.44 94 ILE A CA 1
ATOM 756 C C . ILE A 1 94 ? 16.545 1.260 -17.180 1.00 87.44 94 ILE A C 1
ATOM 758 O O . ILE A 1 94 ? 15.567 1.210 -16.437 1.00 87.44 94 ILE A O 1
ATOM 762 N N . ASN A 1 95 ? 17.728 0.749 -16.822 1.00 87.06 95 ASN A N 1
ATOM 763 C CA . ASN A 1 95 ? 17.933 0.046 -15.555 1.00 87.06 95 ASN A CA 1
ATOM 764 C C . ASN A 1 95 ? 17.648 0.950 -14.340 1.00 87.06 95 ASN A C 1
ATOM 766 O O . ASN A 1 95 ? 16.995 0.542 -13.381 1.00 87.06 95 ASN A O 1
ATOM 770 N N . ARG A 1 96 ? 18.075 2.219 -14.387 1.00 88.56 96 ARG A N 1
ATOM 771 C CA . ARG A 1 96 ? 17.765 3.194 -13.332 1.00 88.56 96 ARG A CA 1
ATOM 772 C C . ARG A 1 96 ? 16.258 3.447 -13.211 1.00 88.56 96 ARG A C 1
ATOM 774 O O . ARG A 1 96 ? 15.747 3.468 -12.092 1.00 88.56 96 ARG A O 1
ATOM 781 N N . ASN A 1 97 ? 15.555 3.628 -14.328 1.00 88.44 97 ASN A N 1
ATOM 782 C CA . ASN A 1 97 ? 14.104 3.836 -14.342 1.00 88.44 97 ASN A CA 1
ATOM 783 C C . ASN A 1 97 ? 13.355 2.617 -13.795 1.00 88.44 97 ASN A C 1
ATOM 785 O O . ASN A 1 97 ? 12.417 2.777 -13.015 1.00 88.44 97 ASN A O 1
ATOM 789 N N . TYR A 1 98 ? 13.812 1.411 -14.132 1.00 86.56 98 TYR A N 1
ATOM 790 C CA . TYR A 1 98 ? 13.298 0.164 -13.576 1.00 86.56 98 TYR A CA 1
ATOM 791 C C . TYR A 1 98 ? 13.441 0.105 -12.048 1.00 86.56 98 TYR A C 1
ATOM 793 O O . TYR A 1 98 ? 12.457 -0.169 -11.356 1.00 86.56 98 TYR A O 1
ATOM 801 N N . ILE A 1 99 ? 14.634 0.393 -11.512 1.00 87.00 99 ILE A N 1
ATOM 802 C CA . ILE A 1 99 ? 14.888 0.375 -10.062 1.00 87.00 99 ILE A CA 1
ATOM 803 C C . ILE A 1 99 ? 13.984 1.386 -9.351 1.00 87.00 99 ILE A C 1
ATOM 805 O O . ILE A 1 99 ? 13.328 1.041 -8.368 1.00 87.00 99 ILE A O 1
ATOM 809 N N . ILE A 1 100 ? 13.914 2.619 -9.864 1.00 88.62 100 ILE A N 1
ATOM 810 C CA . ILE A 1 100 ? 13.086 3.684 -9.282 1.00 88.62 100 ILE A CA 1
ATOM 811 C C . ILE A 1 100 ? 11.605 3.295 -9.316 1.00 88.62 100 ILE A C 1
ATOM 813 O O . ILE A 1 100 ? 10.922 3.427 -8.303 1.00 88.62 100 ILE A O 1
ATOM 817 N N . SER A 1 101 ? 11.114 2.783 -10.444 1.00 85.94 101 SER A N 1
ATOM 818 C CA . SER A 1 101 ? 9.710 2.390 -10.602 1.00 85.94 101 SER A CA 1
ATOM 819 C C . SER A 1 101 ? 9.339 1.211 -9.705 1.00 85.94 101 SER A C 1
ATOM 821 O O . SER A 1 101 ? 8.308 1.247 -9.035 1.00 85.94 101 SER A O 1
ATOM 823 N N . SER A 1 102 ? 10.198 0.192 -9.625 1.00 85.38 102 SER A N 1
ATOM 824 C CA . SER A 1 102 ? 9.983 -0.979 -8.765 1.00 85.38 102 SER A CA 1
ATOM 825 C C . SER A 1 102 ? 9.985 -0.595 -7.286 1.00 85.38 102 SER A C 1
ATOM 827 O O . SER A 1 102 ? 9.091 -0.988 -6.536 1.00 85.38 102 SER A O 1
ATOM 829 N N . PHE A 1 103 ? 10.940 0.242 -6.868 1.00 87.69 103 PHE A N 1
ATOM 830 C CA . PHE A 1 103 ? 10.983 0.771 -5.507 1.00 87.69 103 PHE A CA 1
ATOM 831 C C . PHE A 1 103 ? 9.773 1.667 -5.202 1.00 87.69 103 PHE A C 1
ATOM 833 O O . PHE A 1 103 ? 9.194 1.587 -4.118 1.00 87.69 103 PHE A O 1
ATOM 840 N N . GLY A 1 104 ? 9.340 2.482 -6.167 1.00 88.06 104 GLY A N 1
ATOM 841 C CA . GLY A 1 104 ? 8.136 3.307 -6.071 1.00 88.06 104 GLY A CA 1
ATOM 842 C C . GLY A 1 104 ? 6.870 2.475 -5.860 1.00 88.06 104 GLY A C 1
ATOM 843 O O . GLY A 1 104 ? 6.103 2.744 -4.939 1.00 88.06 104 GLY A O 1
ATOM 844 N N . MET A 1 105 ? 6.675 1.411 -6.645 1.00 85.69 105 MET A N 1
ATOM 845 C CA . MET A 1 105 ? 5.539 0.500 -6.465 1.00 85.69 105 MET A CA 1
ATOM 846 C C . MET A 1 105 ? 5.596 -0.217 -5.113 1.00 85.69 105 MET A C 1
ATOM 848 O O . MET A 1 105 ? 4.591 -0.296 -4.407 1.00 85.69 105 MET A O 1
ATOM 852 N N . TYR A 1 106 ? 6.767 -0.694 -4.694 1.00 86.56 106 TYR A N 1
ATOM 853 C CA . TYR A 1 106 ? 6.916 -1.329 -3.385 1.00 86.56 106 TYR A CA 1
ATOM 854 C C . TYR A 1 106 ? 6.556 -0.375 -2.233 1.00 86.56 106 TYR A C 1
ATOM 856 O O . TYR A 1 106 ? 5.720 -0.695 -1.384 1.00 86.56 106 TYR A O 1
ATOM 864 N N . THR A 1 107 ? 7.147 0.823 -2.223 1.00 88.44 107 THR A N 1
ATOM 865 C CA . THR A 1 107 ? 6.937 1.819 -1.160 1.00 88.44 107 THR A CA 1
ATOM 866 C C . THR A 1 107 ? 5.497 2.311 -1.097 1.00 88.44 107 THR A C 1
ATOM 868 O O . THR A 1 107 ? 4.965 2.475 -0.000 1.00 88.44 107 THR A O 1
ATOM 871 N N . LEU A 1 108 ? 4.833 2.480 -2.243 1.00 87.56 108 LEU A N 1
ATOM 872 C CA . LEU A 1 108 ? 3.430 2.884 -2.303 1.00 87.56 108 LEU A CA 1
ATOM 873 C C . LEU A 1 108 ? 2.505 1.841 -1.654 1.00 87.56 108 LEU A C 1
ATOM 875 O O . LEU A 1 108 ? 1.608 2.206 -0.894 1.00 87.56 108 LEU A O 1
ATOM 879 N N . GLY A 1 109 ? 2.775 0.549 -1.859 1.00 84.31 109 GLY A N 1
ATOM 880 C CA . GLY A 1 109 ? 2.047 -0.534 -1.192 1.00 84.31 109 GLY A CA 1
ATOM 881 C C . GLY A 1 109 ? 2.212 -0.526 0.323 1.00 84.31 109 GLY A C 1
ATOM 882 O O . GLY A 1 109 ? 1.228 -0.584 1.063 1.00 84.31 109 GLY A O 1
ATOM 883 N N . VAL A 1 110 ? 3.458 -0.392 0.789 1.00 85.31 110 VAL A N 1
ATOM 884 C CA . VAL A 1 110 ? 3.773 -0.283 2.223 1.00 85.31 110 VAL A CA 1
ATOM 885 C C . VAL A 1 110 ? 3.095 0.943 2.841 1.00 85.31 110 VAL A C 1
ATOM 887 O O . VAL A 1 110 ? 2.535 0.852 3.933 1.00 85.31 110 VAL A O 1
ATOM 890 N N . LEU A 1 111 ? 3.100 2.081 2.143 1.00 88.06 111 LEU A N 1
ATOM 891 C CA . LEU A 1 111 ? 2.489 3.318 2.623 1.00 88.06 111 LEU A CA 1
ATOM 892 C C . LEU A 1 111 ? 0.969 3.178 2.774 1.00 88.06 111 LEU A C 1
ATOM 894 O O . LEU A 1 111 ? 0.427 3.535 3.820 1.00 88.06 111 LEU A O 1
ATOM 898 N N . ILE A 1 112 ? 0.284 2.624 1.768 1.00 84.94 112 ILE A N 1
ATOM 899 C CA . ILE A 1 112 ? -1.165 2.373 1.827 1.00 84.94 112 ILE A CA 1
ATOM 900 C C . ILE A 1 112 ? -1.493 1.442 2.993 1.00 84.94 112 ILE A C 1
ATOM 902 O O . ILE A 1 112 ? -2.404 1.731 3.773 1.00 84.94 112 ILE A O 1
ATOM 906 N N . PHE A 1 113 ? -0.722 0.365 3.162 1.00 83.88 113 PHE A N 1
ATOM 907 C CA . PHE A 1 113 ? -0.889 -0.544 4.290 1.00 83.88 113 PHE A CA 1
ATOM 908 C C . PHE A 1 113 ? -0.756 0.177 5.631 1.00 83.88 113 PHE A C 1
ATOM 910 O O . PHE A 1 113 ? -1.606 0.018 6.506 1.00 83.88 113 PHE A O 1
ATOM 917 N N . PHE A 1 114 ? 0.277 1.007 5.782 1.00 85.12 114 PHE A N 1
ATOM 918 C CA . PHE A 1 114 ? 0.520 1.740 7.018 1.00 85.12 114 PHE A CA 1
ATOM 919 C C . PHE A 1 114 ? -0.602 2.740 7.325 1.00 85.12 114 PHE A C 1
ATOM 921 O O . PHE A 1 114 ? -1.035 2.852 8.470 1.00 85.12 114 PHE A O 1
ATOM 928 N N . ILE A 1 115 ? -1.133 3.425 6.307 1.00 87.12 115 ILE A N 1
ATOM 929 C CA . ILE A 1 115 ? -2.276 4.338 6.452 1.00 87.12 115 ILE A CA 1
ATOM 930 C C . ILE A 1 115 ? -3.518 3.575 6.920 1.00 87.12 115 ILE A C 1
ATOM 932 O O . ILE A 1 115 ? -4.150 3.973 7.900 1.00 87.12 115 ILE A O 1
ATOM 936 N N . VAL A 1 116 ? -3.853 2.462 6.262 1.00 83.25 116 VAL A N 1
ATOM 937 C CA . VAL A 1 116 ? -5.000 1.624 6.643 1.00 83.25 116 VAL A CA 1
ATOM 938 C C . VAL A 1 116 ? -4.828 1.096 8.068 1.00 83.25 116 VAL A C 1
ATOM 940 O O . VAL A 1 116 ? -5.748 1.203 8.882 1.00 83.25 116 VAL A O 1
ATOM 943 N N . PHE A 1 117 ? -3.636 0.600 8.401 1.00 83.25 117 PHE A N 1
ATOM 944 C CA . PHE A 1 117 ? -3.305 0.129 9.741 1.00 83.25 117 PHE A CA 1
ATOM 945 C C . PHE A 1 117 ? -3.462 1.230 10.796 1.00 83.25 117 PHE A C 1
ATOM 947 O O . PHE A 1 117 ? -4.072 0.993 11.835 1.00 83.25 117 PHE A O 1
ATOM 954 N N . LEU A 1 118 ? -2.980 2.448 10.538 1.00 86.00 118 LEU A N 1
ATOM 955 C CA . LEU A 1 118 ? -3.128 3.573 11.465 1.00 86.00 118 LEU A CA 1
ATOM 956 C C . LEU A 1 118 ? -4.588 3.976 11.673 1.00 86.00 118 LEU A C 1
ATOM 958 O O . LEU A 1 118 ? -4.978 4.288 12.800 1.00 86.00 118 LEU A O 1
ATOM 962 N N . ILE A 1 119 ? -5.398 3.977 10.612 1.00 84.19 119 ILE A N 1
ATOM 963 C CA . ILE A 1 119 ? -6.834 4.269 10.705 1.00 84.19 119 ILE A CA 1
ATOM 964 C C . ILE A 1 119 ? -7.510 3.239 11.611 1.00 84.19 119 ILE A C 1
ATOM 966 O O . ILE A 1 119 ? -8.224 3.620 12.541 1.00 84.19 119 ILE A O 1
ATOM 970 N N . ILE A 1 120 ? -7.233 1.954 11.381 1.00 79.25 120 ILE A N 1
ATOM 971 C CA . ILE A 1 120 ? -7.712 0.841 12.207 1.00 79.25 120 ILE A CA 1
ATOM 972 C C . ILE A 1 120 ? -7.266 1.015 13.658 1.00 79.25 120 ILE A C 1
ATOM 974 O O . ILE A 1 120 ? -8.088 1.006 14.570 1.00 79.25 120 ILE A O 1
ATOM 978 N N . TYR A 1 121 ? -5.969 1.211 13.878 1.00 82.88 121 TYR A N 1
ATOM 979 C CA . TYR A 1 121 ? -5.386 1.319 15.206 1.00 82.88 121 TYR A CA 1
ATOM 980 C C . TYR A 1 121 ? -6.008 2.467 16.004 1.00 82.88 121 TYR A C 1
ATOM 982 O O . TYR A 1 121 ? -6.424 2.270 17.144 1.00 82.88 121 TYR A O 1
ATOM 990 N N . ARG A 1 122 ? -6.136 3.658 15.402 1.00 84.62 122 ARG A N 1
ATOM 991 C CA . ARG A 1 122 ? -6.760 4.825 16.049 1.00 84.62 122 ARG A CA 1
ATOM 992 C C . ARG A 1 122 ? -8.210 4.555 16.421 1.00 84.62 122 ARG A C 1
ATOM 994 O O . ARG A 1 122 ? -8.633 4.899 17.523 1.00 84.62 122 ARG A O 1
ATOM 1001 N N . LYS A 1 123 ? -8.953 3.932 15.507 1.00 78.25 123 LYS A N 1
ATOM 1002 C CA . LYS A 1 123 ? -10.334 3.516 15.727 1.00 78.25 123 LYS A CA 1
ATOM 1003 C C . LYS A 1 123 ? -10.412 2.550 16.919 1.00 78.25 123 LYS A C 1
ATOM 1005 O O . LYS A 1 123 ? -11.100 2.852 17.890 1.00 78.25 123 LYS A O 1
ATOM 1010 N N . THR A 1 124 ? -9.681 1.439 16.891 1.00 79.56 124 THR A N 1
ATOM 1011 C CA . THR A 1 124 ? -9.693 0.430 17.964 1.00 79.56 124 THR A CA 1
ATOM 1012 C C . THR A 1 124 ? -9.244 0.999 19.307 1.00 79.56 124 THR A C 1
ATOM 1014 O O . THR A 1 124 ? -9.902 0.759 20.318 1.00 79.56 124 THR A O 1
ATOM 1017 N N . LYS A 1 125 ? -8.179 1.809 19.325 1.00 84.25 125 LYS A N 1
ATOM 1018 C CA . LYS A 1 125 ? -7.683 2.461 20.542 1.00 84.25 125 LYS A CA 1
ATOM 1019 C C . LYS A 1 125 ? -8.760 3.327 21.195 1.00 84.25 125 LYS A C 1
ATOM 1021 O O . LYS A 1 125 ? -9.012 3.170 22.382 1.00 84.25 125 LYS A O 1
ATOM 1026 N N . LYS A 1 126 ? -9.456 4.164 20.416 1.00 83.44 126 LYS A N 1
ATOM 1027 C CA . LYS A 1 126 ? -10.551 5.008 20.924 1.00 83.44 126 LYS A CA 1
ATOM 1028 C C . LYS A 1 126 ? -11.649 4.181 21.608 1.00 83.44 126 LYS A C 1
ATOM 1030 O O . LYS A 1 126 ? -12.189 4.607 22.624 1.00 83.44 126 LYS A O 1
ATOM 1035 N N . SER A 1 127 ? -11.981 3.010 21.066 1.00 78.75 127 SER A N 1
ATOM 1036 C CA . SER A 1 127 ? -12.994 2.119 21.650 1.00 78.75 127 SER A CA 1
ATOM 1037 C C . SER A 1 127 ? -12.523 1.457 22.942 1.00 78.75 127 SER A C 1
ATOM 1039 O O . SER A 1 127 ? -13.280 1.410 23.909 1.00 78.75 127 SER A O 1
ATOM 1041 N N . ILE A 1 128 ? -11.269 1.006 22.988 1.00 83.88 128 ILE A N 1
ATOM 1042 C CA . ILE A 1 128 ? -10.660 0.464 24.209 1.00 83.88 128 ILE A CA 1
ATOM 1043 C C . ILE A 1 128 ? -10.594 1.541 25.296 1.00 83.88 128 ILE A C 1
ATOM 1045 O O . ILE A 1 128 ? -10.951 1.268 26.438 1.00 83.88 128 ILE A O 1
ATOM 1049 N N . ASP A 1 129 ? -10.214 2.771 24.946 1.00 87.06 129 ASP A N 1
ATOM 1050 C CA . ASP A 1 129 ? -10.130 3.886 25.894 1.00 87.06 129 ASP A CA 1
ATOM 1051 C C . ASP A 1 129 ? 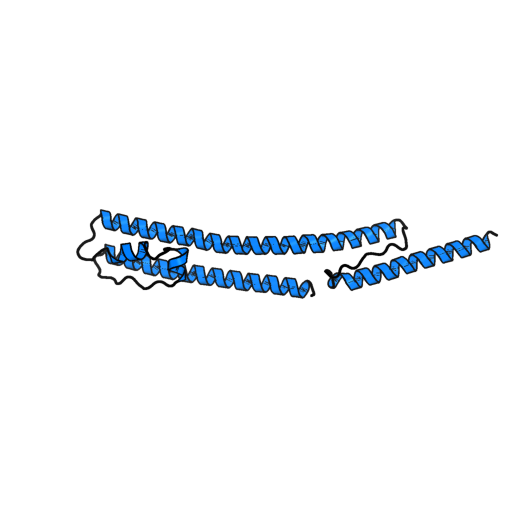-11.503 4.216 26.508 1.00 87.06 129 ASP A C 1
ATOM 1053 O O . ASP A 1 129 ? -11.593 4.465 27.709 1.00 87.06 129 ASP A O 1
ATOM 1057 N N . LYS A 1 130 ? -12.591 4.141 25.726 1.00 85.31 130 LYS A N 1
ATOM 1058 C CA . LYS A 1 130 ? -13.963 4.287 26.249 1.00 85.31 130 LYS A CA 1
ATOM 1059 C C . LYS A 1 130 ? -14.323 3.194 27.253 1.00 85.31 130 LYS A C 1
ATOM 1061 O O . LYS A 1 130 ? -14.898 3.498 28.291 1.00 85.31 130 LYS A O 1
ATOM 1066 N N . ILE A 1 131 ? -13.995 1.938 26.949 1.00 84.88 131 ILE A N 1
ATOM 1067 C CA . ILE A 1 131 ? -14.263 0.805 27.847 1.00 84.88 131 ILE A CA 1
ATOM 1068 C C . ILE A 1 131 ? -13.446 0.953 29.131 1.00 84.88 131 ILE A C 1
ATOM 1070 O O . ILE A 1 131 ? -13.989 0.826 30.223 1.00 84.88 131 ILE A O 1
ATOM 1074 N N . ARG A 1 132 ? -12.158 1.290 29.009 1.00 88.56 132 ARG A N 1
ATOM 1075 C CA . ARG A 1 132 ? -11.286 1.565 30.152 1.00 88.56 132 ARG A CA 1
ATOM 1076 C C . ARG A 1 132 ? -11.867 2.665 31.042 1.00 88.56 132 ARG A C 1
ATOM 1078 O O . ARG A 1 132 ? -11.966 2.458 32.245 1.00 88.56 132 ARG A O 1
ATOM 1085 N N . LEU A 1 133 ? -12.278 3.792 30.458 1.00 90.19 133 LEU A N 1
ATOM 1086 C CA . LEU A 1 133 ? -12.891 4.899 31.197 1.00 90.19 133 LEU A CA 1
ATOM 1087 C C . LEU A 1 133 ? -14.171 4.459 31.921 1.00 90.19 133 LEU A C 1
ATOM 1089 O O . LEU A 1 133 ? -14.427 4.882 33.043 1.00 90.19 133 LEU A O 1
ATOM 1093 N N . ALA A 1 134 ? -14.965 3.598 31.288 1.00 87.19 134 ALA A N 1
ATOM 1094 C CA . ALA A 1 134 ? -16.182 3.063 31.878 1.00 87.19 134 ALA A CA 1
ATOM 1095 C C . ALA A 1 134 ? -15.889 2.219 33.127 1.00 87.19 134 ALA A C 1
ATOM 1097 O O . ALA A 1 134 ? -16.512 2.419 34.168 1.00 87.19 134 ALA A O 1
ATOM 1098 N N . PHE A 1 135 ? -14.898 1.328 33.048 1.00 88.19 135 PHE A N 1
ATOM 1099 C CA . PHE A 1 135 ? -14.439 0.561 34.205 1.00 88.19 135 PHE A CA 1
ATOM 1100 C C . PHE A 1 135 ? -13.843 1.451 35.296 1.00 88.19 135 PHE A C 1
ATOM 1102 O O . PHE A 1 135 ? -14.101 1.216 36.469 1.00 88.19 135 PHE A O 1
ATOM 1109 N N . GLU A 1 136 ? -13.086 2.485 34.931 1.00 92.38 136 GLU A N 1
ATOM 1110 C CA . GLU A 1 136 ? -12.507 3.431 35.889 1.00 92.38 136 GLU A CA 1
ATOM 1111 C C . GLU A 1 136 ? -13.597 4.177 36.676 1.00 92.38 136 GLU A C 1
ATOM 1113 O O . GLU A 1 136 ? -13.534 4.250 37.902 1.00 92.38 136 GLU A O 1
ATOM 1118 N N . LYS A 1 137 ? -14.660 4.628 35.998 1.00 89.69 137 LYS A N 1
ATOM 1119 C CA . LYS A 1 137 ? -15.845 5.218 36.642 1.00 89.69 137 LYS A CA 1
ATOM 1120 C C . LYS A 1 137 ? -16.552 4.242 37.577 1.00 89.69 137 LYS A C 1
ATOM 1122 O O . LYS A 1 137 ? -16.849 4.597 38.714 1.00 89.69 137 LYS A O 1
ATOM 1127 N N . LEU A 1 138 ? -16.753 3.000 37.133 1.00 87.75 138 LEU A N 1
ATOM 1128 C CA . LEU A 1 138 ? -17.365 1.962 37.963 1.00 87.75 138 LEU A CA 1
ATOM 1129 C C . LEU A 1 138 ? -16.543 1.698 39.237 1.00 87.75 138 LEU A C 1
ATOM 1131 O O . LEU A 1 138 ? -17.101 1.620 40.328 1.00 87.75 138 LEU A O 1
ATOM 1135 N N . MET A 1 139 ? -15.215 1.611 39.113 1.00 87.88 139 MET A N 1
ATOM 1136 C CA . MET A 1 139 ? -14.304 1.425 40.250 1.00 87.88 139 MET A CA 1
ATOM 1137 C C . MET A 1 139 ? -14.340 2.606 41.225 1.00 87.88 139 MET A C 1
ATOM 1139 O O . MET A 1 139 ? -14.260 2.397 42.432 1.00 87.88 139 MET A O 1
ATOM 1143 N N . ASN A 1 140 ? -14.548 3.824 40.722 1.00 92.12 140 ASN A N 1
ATOM 1144 C CA . ASN A 1 140 ? -14.717 5.036 41.529 1.00 92.12 140 ASN A CA 1
ATOM 1145 C C . ASN A 1 140 ? -16.144 5.223 42.074 1.00 92.12 140 ASN A C 1
ATOM 1147 O O . ASN A 1 140 ? -16.467 6.291 42.584 1.00 92.12 140 ASN A O 1
ATOM 1151 N N . HIS A 1 141 ? -16.986 4.187 41.987 1.00 86.19 141 HIS A N 1
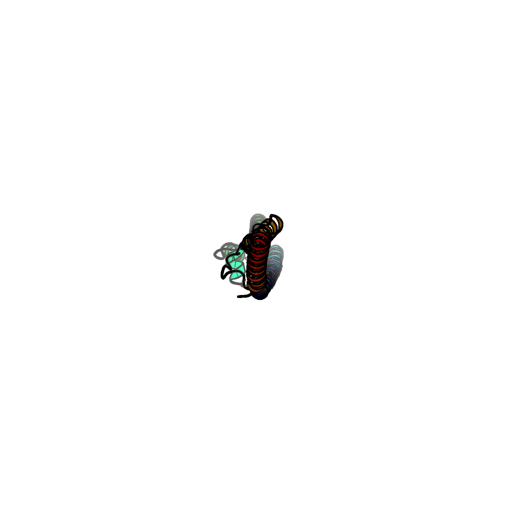ATOM 1152 C CA . HIS A 1 141 ? -18.356 4.163 42.509 1.00 86.19 141 HIS A CA 1
ATOM 1153 C C . HIS A 1 141 ? -19.304 5.140 41.788 1.00 86.19 141 HIS A C 1
ATOM 1155 O O . HIS A 1 141 ? -20.401 5.423 42.267 1.00 86.19 141 HIS A O 1
ATOM 1161 N N . GLU A 1 142 ? -18.921 5.622 40.600 1.00 85.38 142 GLU A N 1
ATOM 1162 C CA . GLU A 1 142 ? -19.813 6.333 39.681 1.00 85.38 142 GLU A CA 1
ATOM 1163 C C . GLU A 1 142 ? -20.664 5.307 38.912 1.00 85.38 142 GLU A C 1
ATOM 1165 O O . GLU A 1 142 ? -20.420 5.002 37.738 1.00 85.38 142 GLU A O 1
ATOM 1170 N N . TYR A 1 143 ? -21.637 4.718 39.609 1.00 85.56 143 TYR A N 1
ATOM 1171 C CA . TYR A 1 143 ? -22.562 3.737 39.039 1.00 85.56 143 TYR A CA 1
ATOM 1172 C C . TYR A 1 143 ? -23.501 4.371 37.999 1.00 85.56 143 TYR A C 1
ATOM 1174 O O . TYR A 1 143 ? -23.657 5.589 37.939 1.00 85.56 143 TYR A O 1
ATOM 1182 N N . GLY A 1 144 ? -24.079 3.547 37.120 1.00 80.62 144 GLY A N 1
ATOM 1183 C CA . GLY A 1 144 ? -25.008 4.012 36.081 1.00 80.62 144 GLY A CA 1
ATOM 1184 C C . GLY A 1 144 ? -24.346 4.587 34.825 1.00 80.62 144 GLY A C 1
ATOM 1185 O O . GLY A 1 144 ? -25.029 4.905 33.849 1.00 80.62 144 GLY A O 1
ATOM 1186 N N . TYR A 1 145 ? -23.011 4.678 34.776 1.00 85.81 145 TYR A N 1
ATOM 1187 C CA . TYR A 1 145 ? -22.312 5.114 33.568 1.00 85.81 145 TYR A CA 1
ATOM 1188 C C . TYR A 1 145 ? -22.586 4.166 32.392 1.00 85.81 145 TYR A C 1
ATOM 1190 O O . TYR A 1 145 ? -22.339 2.959 32.481 1.00 85.81 145 TYR A O 1
ATOM 1198 N N . THR A 1 146 ? -23.052 4.727 31.274 1.00 85.25 146 THR A N 1
ATOM 1199 C CA . THR A 1 146 ? -23.311 3.995 30.030 1.00 85.25 146 THR A CA 1
ATOM 1200 C C . THR A 1 146 ? -22.331 4.386 28.934 1.00 85.25 146 THR A C 1
ATOM 1202 O O . THR A 1 146 ? -22.159 5.566 28.622 1.00 85.25 146 THR A O 1
ATOM 1205 N N . VAL A 1 147 ? -21.752 3.388 28.275 1.00 84.50 147 VAL A N 1
ATOM 1206 C CA . VAL A 1 147 ? -20.913 3.565 27.092 1.00 84.50 147 VAL A CA 1
ATOM 1207 C C . VAL A 1 147 ? -21.785 3.580 25.842 1.00 84.50 147 VAL A C 1
ATOM 1209 O O . VAL A 1 147 ? -22.545 2.642 25.587 1.00 84.50 147 VAL A O 1
ATOM 1212 N N . THR A 1 148 ? -21.652 4.625 25.026 1.00 81.19 148 THR A N 1
ATOM 1213 C CA . THR A 1 148 ? -22.334 4.709 23.730 1.00 81.19 148 THR A CA 1
ATOM 1214 C C . THR A 1 148 ? -21.701 3.751 22.723 1.00 81.19 148 THR A C 1
ATOM 1216 O O . THR A 1 148 ? -20.517 3.870 22.390 1.00 81.19 148 THR A O 1
ATOM 1219 N N . ILE A 1 149 ? -22.517 2.842 22.192 1.00 71.31 149 ILE A N 1
ATOM 1220 C CA . ILE A 1 149 ? -22.122 1.872 21.169 1.00 71.31 149 ILE A CA 1
ATOM 1221 C C . ILE A 1 149 ? -22.151 2.570 19.807 1.00 71.31 149 ILE A C 1
ATOM 1223 O O . ILE A 1 149 ? -23.211 2.807 19.228 1.00 71.31 149 ILE A O 1
ATOM 1227 N N . GLU A 1 150 ? -20.980 2.920 19.283 1.00 70.12 150 GLU A N 1
ATOM 1228 C CA . GLU A 1 150 ? -20.863 3.398 17.904 1.00 70.12 150 GLU A CA 1
ATOM 1229 C C . GLU A 1 150 ? -21.009 2.214 16.927 1.00 70.12 150 GLU A C 1
ATOM 1231 O O . GLU A 1 150 ? -20.486 1.126 17.174 1.00 70.12 150 GLU A O 1
ATOM 1236 N N . LYS A 1 151 ? -21.694 2.429 15.789 1.00 64.44 151 LYS A N 1
ATOM 1237 C CA . LYS A 1 151 ? -21.912 1.405 14.738 1.00 64.44 151 LYS A CA 1
ATOM 1238 C C . LYS A 1 151 ? -20.618 0.780 14.198 1.00 64.44 151 LYS A C 1
ATOM 1240 O O . LYS A 1 151 ? -20.660 -0.306 13.631 1.00 64.44 151 LYS A O 1
ATOM 1245 N N . ASP A 1 152 ? -19.489 1.454 14.379 1.00 58.50 152 ASP A N 1
ATOM 1246 C CA . ASP A 1 152 ? -18.186 1.057 13.848 1.00 58.50 152 ASP A CA 1
ATOM 1247 C C . ASP A 1 152 ? -17.550 -0.145 14.578 1.00 58.50 152 ASP A C 1
ATOM 1249 O O . ASP A 1 152 ? -16.528 -0.648 14.111 1.00 58.50 152 ASP A O 1
ATOM 1253 N N . PHE A 1 153 ? -18.116 -0.620 15.699 1.00 65.56 153 PHE A N 1
ATOM 1254 C CA . PHE A 1 153 ? -17.477 -1.629 16.561 1.00 65.56 153 PHE A CA 1
ATOM 1255 C C . PHE A 1 153 ? -18.407 -2.759 16.975 1.00 65.56 153 PHE A C 1
ATOM 1257 O O . PHE A 1 153 ? -18.760 -2.930 18.140 1.00 65.56 153 PHE A O 1
ATOM 1264 N N . GLU A 1 154 ? -18.753 -3.576 15.992 1.00 70.38 154 GLU A N 1
ATOM 1265 C CA . GLU A 1 154 ? -19.568 -4.772 16.183 1.00 70.38 154 GLU A CA 1
ATOM 1266 C C . GLU A 1 154 ? -18.884 -5.788 17.120 1.00 70.38 154 GLU A C 1
ATOM 1268 O O . GLU A 1 154 ? -19.562 -6.410 17.928 1.00 70.38 154 GLU A O 1
ATOM 1273 N N . GLU A 1 155 ? -17.546 -5.890 17.098 1.00 72.06 155 GLU A N 1
ATOM 1274 C CA . GLU A 1 155 ? -16.780 -6.755 18.013 1.00 72.06 155 GLU A CA 1
ATOM 1275 C C . GLU A 1 155 ? -16.907 -6.386 19.492 1.00 72.06 155 GLU A C 1
ATOM 1277 O O . GLU A 1 155 ? -16.918 -7.268 20.345 1.00 72.06 155 GLU A O 1
ATOM 1282 N N . PHE A 1 156 ? -16.966 -5.093 19.809 1.00 77.06 156 PHE A N 1
ATOM 1283 C CA . PHE A 1 156 ? -17.041 -4.631 21.197 1.00 77.06 156 PHE A CA 1
ATOM 1284 C C . PHE A 1 156 ? -18.476 -4.383 21.648 1.00 77.06 156 PHE A C 1
ATOM 1286 O O . PHE A 1 156 ? -18.701 -4.114 22.825 1.00 77.06 156 PHE A O 1
ATOM 1293 N N . LYS A 1 157 ? -19.447 -4.479 20.735 1.00 82.31 157 LYS A N 1
ATOM 1294 C CA . LYS A 1 157 ? -20.857 -4.224 21.015 1.00 82.31 157 LYS A CA 1
ATOM 1295 C C . LYS A 1 157 ? -21.367 -5.093 22.161 1.00 82.31 157 LYS A C 1
ATOM 1297 O O . LYS A 1 157 ? -21.893 -4.552 23.124 1.00 82.31 157 LYS A O 1
ATOM 1302 N N . GLU A 1 158 ? -21.150 -6.404 22.094 1.00 83.69 158 GLU A N 1
ATOM 1303 C CA . GLU A 1 158 ? -21.597 -7.335 23.140 1.00 83.69 158 GLU A CA 1
ATOM 1304 C C . GLU A 1 158 ? -20.962 -7.013 24.500 1.00 83.69 158 GLU A C 1
ATOM 1306 O O . GLU A 1 158 ? -21.651 -6.980 25.517 1.00 83.69 158 GLU A O 1
ATOM 1311 N N . MET A 1 159 ? -19.665 -6.690 24.515 1.00 83.81 159 MET A N 1
ATOM 1312 C CA . MET A 1 159 ? -18.958 -6.287 25.733 1.00 83.81 159 MET A CA 1
ATOM 1313 C C . MET A 1 159 ? -19.515 -4.977 26.310 1.00 83.81 159 MET A C 1
ATOM 1315 O O . MET A 1 159 ? -19.731 -4.886 27.516 1.00 83.81 159 MET A O 1
ATOM 1319 N N . MET A 1 160 ? -19.774 -3.969 25.471 1.00 85.75 160 MET A N 1
ATOM 1320 C CA . MET A 1 160 ? -20.349 -2.694 25.910 1.00 85.75 160 MET A CA 1
ATOM 1321 C C . MET A 1 160 ? -21.793 -2.855 26.403 1.00 85.75 160 MET A C 1
ATOM 1323 O O . MET A 1 160 ? -22.169 -2.249 27.402 1.00 85.75 160 MET A O 1
ATOM 1327 N N . GLU A 1 161 ? -22.604 -3.690 25.748 1.00 88.56 161 GLU A N 1
ATOM 1328 C CA . GLU A 1 161 ? -23.966 -4.001 26.198 1.00 88.56 161 GLU A CA 1
ATOM 1329 C C . GLU A 1 161 ? -23.963 -4.725 27.547 1.00 88.56 161 GLU A C 1
ATOM 1331 O O . GLU A 1 161 ? -24.751 -4.380 28.430 1.00 88.56 161 GLU A O 1
ATOM 1336 N N . ALA A 1 162 ? -23.064 -5.696 27.725 1.00 87.94 162 ALA A N 1
ATOM 1337 C CA . ALA A 1 162 ? -22.882 -6.391 28.993 1.00 87.94 162 ALA A CA 1
ATOM 1338 C C . ALA A 1 162 ? -22.438 -5.426 30.101 1.00 87.94 162 ALA A C 1
ATOM 1340 O O . ALA A 1 162 ? -23.021 -5.435 31.186 1.00 87.94 162 ALA A O 1
ATOM 1341 N N . PHE A 1 163 ? -21.474 -4.545 29.810 1.00 89.50 163 PHE A N 1
ATOM 1342 C CA . PHE A 1 163 ? -21.027 -3.513 30.743 1.00 89.50 163 PHE A CA 1
ATOM 1343 C C . PHE A 1 163 ? -22.175 -2.578 31.147 1.00 89.50 163 PHE A C 1
ATOM 1345 O O . PHE A 1 163 ? -22.413 -2.384 32.334 1.00 89.50 163 PHE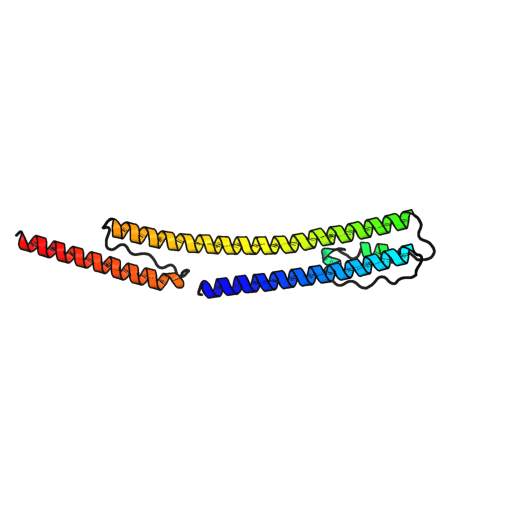 A O 1
ATOM 1352 N N . ASN A 1 164 ? -22.934 -2.044 30.184 1.00 90.38 164 ASN A N 1
ATOM 1353 C CA . ASN A 1 164 ? -24.038 -1.120 30.463 1.00 90.38 164 ASN A CA 1
ATOM 1354 C C . ASN A 1 164 ? -25.127 -1.771 31.328 1.00 90.38 164 ASN A C 1
ATOM 1356 O O . ASN A 1 164 ? -25.647 -1.139 32.247 1.00 90.38 164 ASN A O 1
ATOM 1360 N N . LYS A 1 165 ? -25.457 -3.044 31.066 1.00 91.06 165 LYS A N 1
ATOM 1361 C CA . LYS A 1 165 ? -26.401 -3.807 31.897 1.00 91.06 165 LYS A CA 1
ATOM 1362 C C . LYS A 1 165 ? -25.877 -3.992 33.322 1.00 91.06 165 LYS A C 1
ATOM 1364 O O . LYS A 1 165 ? -26.635 -3.787 34.265 1.00 91.06 165 LYS A O 1
ATOM 1369 N N . ALA A 1 166 ? -24.602 -4.346 33.477 1.00 89.50 166 ALA A N 1
ATOM 1370 C CA . ALA A 1 166 ? -23.982 -4.531 34.786 1.00 89.50 166 ALA A CA 1
ATOM 1371 C C . ALA A 1 166 ? -23.907 -3.216 35.580 1.00 89.50 166 ALA A C 1
ATOM 1373 O O . ALA A 1 166 ? -24.319 -3.181 36.734 1.00 89.50 166 ALA A O 1
ATOM 1374 N N . SER A 1 167 ? -23.461 -2.127 34.946 1.00 90.19 167 SER A N 1
ATOM 1375 C CA . SER A 1 167 ? -23.355 -0.789 35.548 1.00 90.19 167 SER A CA 1
ATOM 1376 C C . SER A 1 167 ? -24.694 -0.311 36.122 1.00 90.19 167 SER A C 1
ATOM 1378 O O . SER A 1 167 ? -24.758 0.129 37.268 1.00 90.19 167 SER A O 1
ATOM 1380 N N . LYS A 1 168 ? -25.785 -0.498 35.368 1.00 91.62 168 LYS A N 1
ATOM 1381 C CA . LYS A 1 168 ? -27.141 -0.154 35.813 1.00 91.62 168 LYS A CA 1
ATOM 1382 C C . LYS A 1 168 ? -27.665 -1.080 36.915 1.00 91.62 168 LYS A C 1
ATOM 1384 O O . LYS A 1 168 ? -28.377 -0.643 37.810 1.00 91.62 168 LYS A O 1
ATOM 1389 N N . ALA A 1 169 ? -27.336 -2.370 36.860 1.00 91.06 169 ALA A N 1
ATOM 1390 C CA . ALA A 1 169 ? -27.725 -3.304 37.915 1.00 91.06 169 ALA A CA 1
ATOM 1391 C C . ALA A 1 169 ? -27.048 -2.962 39.252 1.00 91.06 169 ALA A C 1
ATOM 1393 O O . ALA A 1 169 ? -27.691 -3.045 40.294 1.00 91.06 169 ALA A O 1
ATOM 1394 N N . ILE A 1 170 ? -25.777 -2.548 39.214 1.00 90.31 170 ILE A N 1
ATOM 1395 C CA . ILE A 1 170 ? -25.029 -2.107 40.398 1.00 90.31 170 ILE A CA 1
ATOM 1396 C C . ILE A 1 170 ? -25.615 -0.804 40.957 1.00 90.31 170 ILE A C 1
ATOM 1398 O O . ILE A 1 170 ? -25.804 -0.711 42.165 1.00 90.31 170 ILE A O 1
ATOM 1402 N N . GLU A 1 171 ? -25.952 0.160 40.095 1.00 92.94 171 GLU A N 1
ATOM 1403 C CA . GLU A 1 171 ? -26.641 1.400 40.489 1.00 92.94 171 GLU A CA 1
ATOM 1404 C C . GLU A 1 171 ? -27.950 1.101 41.232 1.00 92.94 171 GLU A C 1
ATOM 1406 O O . GLU A 1 171 ? -28.110 1.496 42.384 1.00 92.94 171 GLU A O 1
ATOM 1411 N N . ASN A 1 172 ? -28.828 0.293 40.629 1.00 91.56 172 ASN A N 1
ATOM 1412 C CA . ASN A 1 172 ? -30.098 -0.092 41.246 1.00 91.56 172 ASN A CA 1
ATOM 1413 C C . ASN A 1 172 ? -29.901 -0.803 42.596 1.00 91.56 172 ASN A C 1
ATOM 1415 O O . ASN A 1 172 ? -30.639 -0.549 43.544 1.00 91.56 172 ASN A O 1
ATOM 1419 N N . LEU A 1 173 ? -28.920 -1.709 42.695 1.00 92.06 173 LEU A N 1
ATOM 1420 C CA . LEU A 1 173 ? -28.620 -2.412 43.944 1.00 92.06 173 LEU A CA 1
ATOM 1421 C C . LEU A 1 173 ? -28.165 -1.430 45.035 1.00 92.06 173 LEU A C 1
ATOM 1423 O O . LEU A 1 173 ? -28.575 -1.556 46.189 1.00 92.06 173 LEU A O 1
ATOM 1427 N N . ASN A 1 174 ? -27.327 -0.458 44.670 1.00 90.38 174 ASN A N 1
ATOM 1428 C CA . ASN A 1 174 ? -26.848 0.577 45.577 1.00 90.38 174 ASN A CA 1
ATOM 1429 C C . ASN A 1 174 ? -27.999 1.461 46.083 1.00 90.38 174 ASN A C 1
ATOM 1431 O O . ASN A 1 174 ? -28.079 1.724 47.282 1.00 90.38 174 ASN A O 1
ATOM 1435 N N . ASP A 1 175 ? -28.924 1.849 45.204 1.00 90.06 175 ASP A N 1
ATOM 1436 C CA . ASP A 1 175 ? -30.101 2.641 45.575 1.00 90.06 175 ASP A CA 1
ATOM 1437 C C . ASP A 1 175 ? -31.030 1.880 46.529 1.00 90.06 175 ASP A C 1
ATOM 1439 O O . ASP A 1 175 ? -31.424 2.422 47.564 1.00 90.06 175 ASP A O 1
ATOM 1443 N N . MET A 1 176 ? -31.305 0.599 46.252 1.00 91.25 176 MET A N 1
ATOM 1444 C CA . MET A 1 176 ? -32.114 -0.252 47.137 1.00 91.25 176 MET A CA 1
ATOM 1445 C C . MET A 1 176 ? -31.468 -0.424 48.518 1.00 91.25 176 MET A C 1
ATOM 1447 O O . MET A 1 176 ? -32.146 -0.356 49.542 1.00 91.25 176 MET A O 1
ATOM 1451 N N . LEU A 1 177 ? -30.145 -0.619 48.574 1.00 89.38 177 LEU A N 1
ATOM 1452 C CA . LEU A 1 177 ? -29.416 -0.714 49.842 1.00 89.38 177 LEU A CA 1
ATOM 1453 C C . LEU A 1 177 ? -29.487 0.594 50.639 1.00 89.38 177 LEU A C 1
ATOM 1455 O O . LEU A 1 177 ? -29.683 0.562 51.855 1.00 89.38 177 LEU A O 1
ATOM 1459 N N . LEU A 1 178 ? -29.352 1.741 49.967 1.00 88.00 178 LEU A N 1
ATOM 1460 C CA . LEU A 1 178 ? -29.483 3.057 50.591 1.00 88.00 178 LEU A CA 1
ATOM 1461 C C . LEU A 1 178 ? -30.898 3.302 51.128 1.00 88.00 178 LEU A C 1
ATOM 1463 O O . LEU A 1 178 ? -31.041 3.895 52.197 1.00 88.00 178 LEU A O 1
ATOM 1467 N N . GLU A 1 179 ? -31.930 2.848 50.421 1.00 90.06 179 GLU A N 1
ATOM 1468 C CA . GLU A 1 179 ? -33.325 2.947 50.856 1.00 90.06 179 GLU A CA 1
ATOM 1469 C C . GLU A 1 179 ? -33.581 2.107 52.116 1.00 90.06 179 GLU A C 1
ATOM 1471 O O . GLU A 1 179 ? -34.029 2.649 53.129 1.00 90.06 179 GLU A O 1
ATOM 1476 N N . CYS A 1 180 ? -33.156 0.838 52.129 1.00 86.81 180 CYS A N 1
ATOM 1477 C CA . CYS A 1 180 ? -33.253 -0.017 53.318 1.00 86.81 180 CYS A CA 1
ATOM 1478 C C . CYS A 1 180 ? -32.507 0.562 54.533 1.00 86.81 180 CYS A C 1
ATOM 1480 O O . CYS A 1 180 ? -32.962 0.436 55.672 1.00 86.81 180 CYS A O 1
ATOM 1482 N N . LEU A 1 181 ? -31.349 1.196 54.317 1.00 82.25 181 LEU A N 1
ATOM 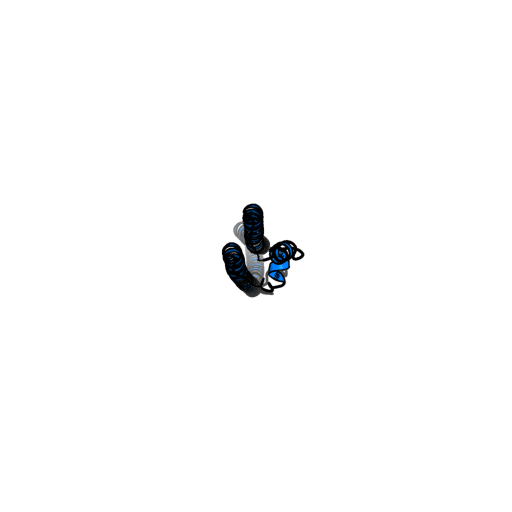1483 C CA . LEU A 1 181 ? -30.591 1.847 55.390 1.00 82.25 181 LEU A CA 1
ATOM 1484 C C . LEU A 1 181 ? -31.302 3.086 55.952 1.00 82.25 181 LEU A C 1
ATOM 1486 O O . LEU A 1 181 ? -31.159 3.373 57.141 1.00 82.25 181 LEU A O 1
ATOM 1490 N N . LYS A 1 182 ? -32.053 3.823 55.127 1.00 83.25 182 LYS A N 1
ATOM 1491 C CA . LYS A 1 182 ? -32.839 4.985 55.572 1.00 83.25 182 LYS A CA 1
ATOM 1492 C C . LYS A 1 182 ? -34.067 4.567 56.373 1.00 83.25 182 LYS A C 1
ATOM 1494 O O . LYS A 1 182 ? -34.312 5.151 57.426 1.00 83.25 182 LYS A O 1
ATOM 1499 N N . GLU A 1 183 ? -34.789 3.545 55.916 1.00 78.44 183 GLU A N 1
ATOM 1500 C CA . GLU A 1 183 ? -35.967 3.019 56.618 1.00 78.44 183 GLU A CA 1
ATOM 1501 C C . GLU A 1 183 ? -35.621 2.472 58.005 1.00 78.44 183 GLU A C 1
ATOM 1503 O O . GLU A 1 183 ? -36.373 2.668 58.949 1.00 78.44 183 GLU A O 1
ATOM 1508 N N . LYS A 1 184 ? -34.462 1.822 58.157 1.00 66.94 184 LYS A N 1
ATOM 1509 C CA . LYS A 1 184 ? -34.052 1.223 59.436 1.00 66.94 184 LYS A CA 1
ATOM 1510 C C . LYS A 1 184 ? -33.571 2.239 60.485 1.00 66.94 184 LYS A C 1
ATOM 1512 O O . LYS A 1 184 ? -33.463 1.888 61.656 1.00 66.94 184 LYS A O 1
ATOM 1517 N N . ASN A 1 185 ? -33.230 3.456 60.060 1.00 58.59 185 ASN A N 1
ATOM 1518 C CA . ASN A 1 185 ? -32.748 4.542 60.920 1.00 58.59 185 ASN A CA 1
ATOM 1519 C C . ASN A 1 185 ? -33.813 5.631 61.173 1.00 58.59 185 ASN A C 1
ATOM 1521 O O . ASN A 1 185 ? -33.488 6.647 61.790 1.00 58.59 185 ASN A O 1
ATOM 1525 N N . SER A 1 186 ? -35.042 5.431 60.683 1.00 51.75 186 SER A N 1
ATOM 1526 C CA . SER A 1 186 ? -36.229 6.244 60.998 1.00 51.75 186 SER A CA 1
ATOM 1527 C C . SER A 1 186 ? -37.089 5.542 62.045 1.00 51.75 186 SER A C 1
ATOM 1529 O O . SER A 1 186 ? -37.739 6.264 62.831 1.00 51.75 186 SER A O 1
#

Sequence (186 aa):
MKYSVFFKLNILMLLVYFSVVIAFTLAFQADLIILSEVVNNLQRGVKTEVPKFGLLFNWFCDPGGKMLREIEEISVEKLTPDEILKLQKILGKINRNYIISSFGMYTLGVLIFFIVFLIIYRKTKKSIDKIRLAFEKLMNHEYGYTVTIEKDFEEFKEMMEAFNKASKAIENLNDMLLECLKEKNS

pLDDT: mean 82.07, std 7.73, range [51.75, 92.94]

Foldseek 3Di:
DAPVVVVVVLVVVLVVLVVVLVVVLVLLVVLLVVLVVQLVCLQVLHDDDQDDDDPVLCVQQNPPCPLVVLVVPPDRPHDDPVSNVVSVVSSVSSVVSSVVSSVVSVVVSVVVSVVVVVVVVVVVVVVVVLVVVLVVCVVVVVAQDARDDDPVCPPCVVVRVVSNVVSNVVVVVVVVVVVVVVVVVD

Radius of gyration: 33.36 Å; chains: 1; bounding box: 69×18×101 Å